Protein AF-C6LX08-F1 (afdb_monomer_lite)

Secondary structure (DSSP, 8-state):
--TT--S-S--------HHHHHHHHHHS-HHHHHHHHHHHHHHHHHHH-TT--GGG-HHHHHHHHHHHHHH-S-HHHHHHHHHHHHHHHHTT-S-HHHHTT-HHHHHHHHHHHHHH-SS---HHHHHHHTT----HHHHHHHHHHHHHHTTT--PPPHHHHHHHHHHHHHHTT--HHHH--S---S--THHHHHHHHHHHHHTT---S-S-GGGGGG-

Structure (mmCIF, N/CA/C/O backbone):
data_AF-C6LX08-F1
#
_entry.id   AF-C6LX08-F1
#
loop_
_atom_site.group_PDB
_atom_site.id
_atom_site.type_symbol
_atom_site.label_atom_id
_atom_site.label_alt_id
_atom_site.label_comp_id
_atom_site.label_asym_id
_atom_site.label_entity_id
_atom_site.label_seq_id
_atom_site.pdbx_PDB_ins_code
_atom_site.Cartn_x
_atom_site.Cartn_y
_atom_site.Cartn_z
_atom_site.occupancy
_atom_site.B_iso_or_equiv
_atom_site.auth_seq_id
_atom_site.auth_comp_id
_atom_site.auth_asym_id
_atom_site.auth_atom_id
_atom_site.pdbx_PDB_model_num
ATOM 1 N N . MET A 1 1 ? -6.430 -14.104 -8.465 1.00 47.34 1 MET A N 1
ATOM 2 C CA . MET A 1 1 ? -6.705 -13.018 -9.425 1.00 47.34 1 MET A CA 1
ATOM 3 C C . MET A 1 1 ? -6.536 -11.678 -8.722 1.00 47.34 1 MET A C 1
ATOM 5 O O . MET A 1 1 ? -6.602 -11.665 -7.492 1.00 47.34 1 MET A O 1
ATOM 9 N N . SER A 1 2 ? -6.202 -10.607 -9.446 1.00 55.03 2 SER A N 1
ATOM 10 C CA . SER A 1 2 ? -6.283 -9.237 -8.911 1.00 55.03 2 SER A CA 1
ATOM 11 C C . SER A 1 2 ? -7.716 -8.743 -9.074 1.00 55.03 2 SER A C 1
ATOM 13 O O . SER A 1 2 ? -8.340 -9.089 -10.067 1.00 55.03 2 SER A O 1
ATOM 15 N N . TYR A 1 3 ? -8.245 -7.955 -8.138 1.00 66.94 3 TYR A N 1
ATOM 16 C CA . TYR A 1 3 ? -9.578 -7.367 -8.317 1.00 66.94 3 TYR A CA 1
ATOM 17 C C . TYR A 1 3 ? -9.579 -6.210 -9.328 1.00 66.94 3 TYR A C 1
ATOM 19 O O . TYR A 1 3 ? -10.632 -5.671 -9.627 1.00 66.94 3 TYR A O 1
ATOM 27 N N . LEU A 1 4 ? -8.423 -5.830 -9.879 1.00 55.25 4 LEU A N 1
ATOM 28 C CA . LEU A 1 4 ? -8.330 -4.859 -10.970 1.00 55.25 4 LEU A CA 1
ATOM 29 C C . LEU A 1 4 ? -8.746 -5.437 -12.336 1.00 55.25 4 LEU A C 1
ATOM 31 O O . LEU A 1 4 ? -8.836 -4.692 -13.307 1.00 55.25 4 LEU A O 1
ATOM 35 N N . SER A 1 5 ? -9.004 -6.745 -12.438 1.00 57.59 5 SER A N 1
ATOM 36 C CA . SER A 1 5 ? -9.300 -7.438 -13.700 1.00 57.59 5 SER A CA 1
ATOM 37 C C . SER A 1 5 ? -10.771 -7.344 -14.138 1.00 57.59 5 SER A C 1
ATOM 39 O O . SER A 1 5 ? -11.333 -8.337 -14.589 1.00 57.59 5 SER A O 1
ATOM 41 N N . PHE A 1 6 ? -11.434 -6.195 -13.975 1.00 47.66 6 PHE A N 1
ATOM 42 C CA . PHE A 1 6 ? -12.865 -6.080 -14.301 1.00 47.66 6 PHE A CA 1
ATOM 43 C C . PHE A 1 6 ? -13.181 -5.833 -15.785 1.00 47.66 6 PHE A C 1
ATOM 45 O O . PHE A 1 6 ? -14.358 -5.782 -16.128 1.00 47.66 6 PHE A O 1
ATOM 52 N N . ILE A 1 7 ? -12.186 -5.707 -16.673 1.00 40.59 7 ILE A N 1
ATOM 53 C CA . ILE A 1 7 ? -12.422 -5.533 -18.115 1.00 40.59 7 ILE A CA 1
ATOM 54 C C . ILE A 1 7 ? -11.375 -6.316 -18.924 1.00 40.59 7 ILE A C 1
ATOM 56 O O . ILE A 1 7 ? -10.179 -6.051 -18.812 1.00 40.59 7 ILE A O 1
ATOM 60 N N . ASP A 1 8 ? -11.901 -7.235 -19.735 1.00 39.88 8 ASP A N 1
ATOM 61 C CA . ASP A 1 8 ? -11.292 -8.097 -20.755 1.00 39.88 8 ASP A CA 1
ATOM 62 C C . ASP A 1 8 ? -10.276 -9.167 -20.325 1.00 39.88 8 ASP A C 1
ATOM 64 O O . ASP A 1 8 ? -9.122 -8.899 -19.993 1.00 39.88 8 ASP A O 1
ATOM 68 N N . ASP A 1 9 ? -10.740 -10.414 -20.468 1.00 42.09 9 ASP A N 1
ATOM 69 C CA . ASP A 1 9 ? -9.961 -11.657 -20.545 1.00 42.09 9 ASP A CA 1
ATOM 70 C C . ASP A 1 9 ? -9.157 -11.775 -21.860 1.00 42.09 9 ASP A C 1
ATOM 72 O O . ASP A 1 9 ? -8.376 -12.709 -22.017 1.00 42.09 9 ASP A O 1
ATOM 76 N N . ASP A 1 10 ? -9.278 -10.816 -22.782 1.00 42.78 10 ASP A N 1
ATOM 77 C CA . ASP A 1 10 ? -8.638 -10.851 -24.096 1.00 42.78 10 ASP A CA 1
ATOM 78 C C . ASP A 1 10 ? -7.908 -9.537 -24.396 1.00 42.78 10 ASP A C 1
ATOM 80 O O . ASP A 1 10 ? -8.429 -8.634 -25.043 1.00 42.78 10 ASP A O 1
ATOM 84 N N . ALA A 1 11 ? -6.657 -9.414 -23.959 1.00 39.84 11 ALA A N 1
ATOM 85 C CA . ALA A 1 11 ? -5.715 -8.530 -24.635 1.00 39.84 11 ALA A CA 1
ATOM 86 C C . ALA A 1 11 ? -4.292 -8.987 -24.356 1.00 39.84 11 ALA A C 1
ATOM 88 O O . ALA A 1 11 ? -3.822 -9.014 -23.217 1.00 39.84 11 ALA A O 1
ATOM 89 N N . HIS A 1 12 ? -3.624 -9.361 -25.439 1.00 42.50 12 HIS A N 1
ATOM 90 C CA . HIS A 1 12 ? -2.216 -9.667 -25.497 1.00 42.50 12 HIS A CA 1
ATOM 91 C C . HIS A 1 12 ? -1.382 -8.749 -24.603 1.00 42.50 12 HIS A C 1
ATOM 93 O O . HIS A 1 12 ? -1.489 -7.527 -24.633 1.00 42.50 12 HIS A O 1
ATOM 99 N N . SER A 1 13 ? -0.545 -9.413 -23.810 1.00 39.75 13 SER A N 1
ATOM 100 C CA . SER A 1 13 ? 0.831 -9.060 -23.478 1.00 39.75 13 SER A CA 1
ATOM 101 C C . SER A 1 13 ? 1.526 -8.217 -24.568 1.00 39.75 13 SER A C 1
ATOM 103 O O . SER A 1 13 ? 2.465 -8.683 -25.212 1.00 39.75 13 SER A O 1
ATOM 105 N N . ASP A 1 14 ? 1.128 -6.961 -24.742 1.00 43.69 14 ASP A N 1
ATOM 106 C CA . ASP A 1 14 ? 2.016 -5.937 -25.272 1.00 43.69 14 ASP A CA 1
ATOM 107 C C . ASP A 1 14 ? 2.985 -5.613 -24.141 1.00 43.69 14 ASP A C 1
ATOM 109 O O . ASP A 1 14 ? 2.718 -4.876 -23.188 1.00 43.69 14 ASP A O 1
ATOM 113 N N . ALA A 1 15 ? 4.069 -6.381 -24.192 1.00 46.03 15 ALA A N 1
ATOM 114 C CA . ALA A 1 15 ? 5.052 -6.560 -23.156 1.00 46.03 15 ALA A CA 1
ATOM 115 C C . ALA A 1 15 ? 5.892 -5.294 -22.995 1.00 46.03 15 ALA A C 1
ATOM 117 O O . ALA A 1 15 ? 6.942 -5.144 -23.611 1.00 46.03 15 ALA A O 1
ATOM 118 N N . ILE A 1 16 ? 5.477 -4.428 -22.077 1.00 49.34 16 ILE A N 1
ATOM 119 C CA . ILE A 1 16 ? 6.470 -3.745 -21.251 1.00 49.34 16 ILE A CA 1
ATOM 120 C C . ILE A 1 16 ? 7.139 -4.861 -20.450 1.00 49.34 16 ILE A C 1
ATOM 122 O O . ILE A 1 16 ? 6.470 -5.590 -19.707 1.00 49.34 16 ILE A O 1
ATOM 126 N N . SER A 1 17 ? 8.430 -5.088 -20.682 1.00 54.31 17 SER A N 1
ATOM 127 C CA . SER A 1 17 ? 9.128 -6.176 -20.013 1.00 54.31 17 SER A CA 1
ATOM 128 C C . SER A 1 17 ? 9.135 -5.914 -18.504 1.00 54.31 17 SER A C 1
ATOM 130 O O . SER A 1 17 ? 9.122 -4.772 -18.047 1.00 54.31 17 SER A O 1
ATOM 132 N N . HIS A 1 18 ? 9.163 -6.976 -17.695 1.00 56.25 18 HIS A N 1
ATOM 133 C CA . HIS A 1 18 ? 9.253 -6.869 -16.232 1.00 56.25 18 HIS A CA 1
ATOM 134 C C . HIS A 1 18 ? 10.383 -5.928 -15.767 1.00 56.25 18 HIS A C 1
ATOM 136 O O . HIS A 1 18 ? 10.268 -5.278 -14.730 1.00 56.25 18 HIS A O 1
ATOM 142 N N . TYR A 1 19 ? 11.453 -5.841 -16.561 1.00 56.41 19 TYR A N 1
ATOM 143 C CA . TYR A 1 19 ? 12.610 -4.990 -16.319 1.00 56.41 19 TYR A CA 1
ATOM 144 C C . TYR A 1 19 ? 12.331 -3.507 -16.587 1.00 56.41 19 TYR A C 1
ATOM 146 O O . TYR A 1 19 ? 12.835 -2.667 -15.845 1.00 56.41 19 TYR A O 1
ATOM 154 N N . ASP A 1 20 ? 11.485 -3.178 -17.564 1.00 61.16 20 ASP A N 1
ATOM 155 C CA . ASP A 1 20 ? 11.169 -1.791 -17.926 1.00 61.16 20 ASP A CA 1
ATOM 156 C C . ASP A 1 20 ? 10.375 -1.087 -16.814 1.00 61.16 20 ASP A C 1
ATOM 158 O O . ASP A 1 20 ? 10.627 0.076 -16.505 1.00 61.16 20 ASP A O 1
ATOM 162 N N . PHE A 1 21 ? 9.469 -1.803 -16.134 1.00 66.50 21 PHE A N 1
ATOM 163 C CA . PHE A 1 21 ? 8.714 -1.245 -15.003 1.00 66.50 21 PHE A CA 1
ATOM 164 C C . PHE A 1 21 ? 9.591 -0.911 -13.802 1.00 66.50 21 PHE A C 1
ATOM 166 O O . PHE A 1 21 ? 9.370 0.092 -13.125 1.00 66.50 21 PHE A O 1
ATOM 173 N N . LEU A 1 22 ? 10.570 -1.761 -13.508 1.00 66.56 22 LEU A N 1
ATOM 174 C CA . LEU A 1 22 ? 11.440 -1.531 -12.366 1.00 66.56 22 LEU A CA 1
ATOM 175 C C . LEU A 1 22 ? 12.463 -0.435 -12.642 1.00 66.56 22 LEU A C 1
ATOM 177 O O . LEU A 1 22 ? 12.691 0.394 -11.767 1.00 66.56 22 LEU A O 1
ATOM 181 N N . GLN A 1 23 ? 13.018 -0.388 -13.857 1.00 65.38 23 GLN A N 1
ATOM 182 C CA . GLN A 1 23 ? 13.874 0.723 -14.282 1.00 65.38 23 GLN A CA 1
ATOM 183 C C . GLN A 1 23 ? 13.124 2.048 -14.211 1.00 65.38 23 GLN A C 1
ATOM 185 O O . GLN A 1 23 ? 13.671 3.044 -13.748 1.00 65.38 23 GLN A O 1
ATOM 190 N N . LEU A 1 24 ? 11.852 2.043 -14.610 1.00 68.56 24 LEU A N 1
ATOM 191 C CA . LEU A 1 24 ? 11.001 3.211 -14.504 1.00 68.56 24 LEU A CA 1
ATOM 192 C C . LEU A 1 24 ? 10.843 3.680 -13.048 1.00 68.56 24 LEU A C 1
ATOM 194 O O . LEU A 1 24 ? 11.041 4.855 -12.754 1.00 68.56 24 LEU A O 1
ATOM 198 N N . ILE A 1 25 ? 10.496 2.773 -12.133 1.00 74.62 2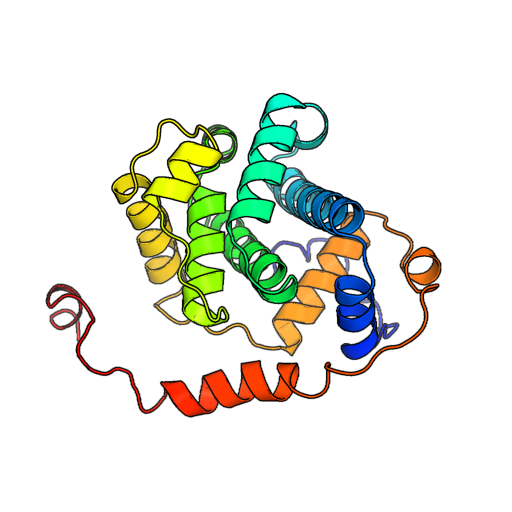5 ILE A N 1
ATOM 199 C CA . ILE A 1 25 ? 10.310 3.112 -10.715 1.00 74.62 25 ILE A CA 1
ATOM 200 C C . ILE A 1 25 ? 11.620 3.611 -10.091 1.00 74.62 25 ILE A C 1
ATOM 202 O O . ILE A 1 25 ? 11.600 4.537 -9.278 1.00 74.62 25 ILE A O 1
ATOM 206 N N . ASP A 1 26 ? 12.754 3.020 -10.461 1.00 73.06 26 ASP A N 1
ATOM 207 C CA . ASP A 1 26 ? 14.073 3.397 -9.948 1.00 73.06 26 ASP A CA 1
ATOM 208 C C . ASP A 1 26 ? 14.551 4.753 -10.506 1.00 73.06 26 ASP A C 1
ATOM 210 O O . ASP A 1 26 ? 15.109 5.575 -9.782 1.00 73.06 26 ASP A O 1
ATOM 214 N N . GLY A 1 27 ? 14.227 5.055 -11.767 1.00 70.69 27 GLY A N 1
ATOM 215 C CA . GLY A 1 27 ? 14.604 6.301 -12.441 1.00 70.69 27 GLY A CA 1
ATOM 216 C C . GLY A 1 27 ? 13.831 7.552 -12.005 1.00 70.69 27 GLY A C 1
ATOM 217 O O . GLY A 1 27 ? 14.262 8.663 -12.310 1.00 70.69 27 GLY A O 1
ATOM 218 N N . MET A 1 28 ? 12.713 7.407 -11.287 1.00 77.38 28 MET A N 1
ATOM 219 C CA . MET A 1 28 ? 11.920 8.546 -10.803 1.00 77.38 28 MET A CA 1
ATOM 220 C C . MET A 1 28 ? 12.707 9.414 -9.804 1.00 77.38 28 MET A C 1
ATOM 222 O O . MET A 1 28 ? 13.531 8.935 -9.025 1.00 77.38 28 MET A O 1
ATOM 226 N N . SER A 1 29 ? 12.427 10.709 -9.741 1.00 79.81 29 SER A N 1
ATOM 227 C CA . SER A 1 29 ? 12.733 11.512 -8.554 1.00 79.81 29 SER A CA 1
ATOM 228 C C . SER A 1 29 ? 11.833 11.100 -7.382 1.00 79.81 29 SER A C 1
ATOM 230 O O . SER A 1 29 ? 10.797 10.462 -7.561 1.00 79.81 29 SER A O 1
ATOM 232 N N . GLU A 1 30 ? 12.198 11.478 -6.156 1.00 82.50 30 GLU A N 1
ATOM 233 C CA . GLU A 1 30 ? 11.389 11.186 -4.961 1.00 82.50 30 GLU A CA 1
ATOM 234 C C . GLU A 1 30 ? 9.950 11.709 -5.097 1.00 82.50 30 GLU A C 1
ATOM 236 O O . GLU A 1 30 ? 8.990 10.973 -4.882 1.00 82.50 30 GLU A O 1
ATOM 241 N N . LYS A 1 31 ? 9.793 12.948 -5.576 1.00 75.69 31 LYS A N 1
ATOM 242 C CA . LYS A 1 31 ? 8.484 13.573 -5.800 1.00 75.69 31 LYS A CA 1
ATOM 243 C C . LYS A 1 31 ? 7.667 12.860 -6.883 1.00 75.69 31 LYS A C 1
ATOM 245 O O . LYS A 1 31 ? 6.448 12.747 -6.757 1.00 75.69 31 LYS A O 1
ATOM 250 N N . GLU A 1 32 ? 8.311 12.409 -7.958 1.00 76.38 32 GLU A N 1
ATOM 251 C CA . GLU A 1 32 ? 7.642 11.637 -9.014 1.00 76.38 32 GLU A CA 1
ATOM 252 C C . GLU A 1 32 ? 7.172 10.288 -8.484 1.00 76.38 32 GLU A C 1
ATOM 254 O O . GLU A 1 32 ? 6.022 9.916 -8.707 1.00 76.38 32 GLU A O 1
ATOM 259 N N . PHE A 1 33 ? 8.016 9.608 -7.708 1.00 83.81 33 PHE A N 1
ATOM 260 C CA . PHE A 1 33 ? 7.664 8.342 -7.085 1.00 83.81 33 PHE A CA 1
ATOM 261 C C . PHE A 1 33 ? 6.496 8.482 -6.099 1.00 83.81 33 PHE A C 1
ATOM 263 O O . PHE A 1 33 ? 5.556 7.691 -6.142 1.00 83.81 33 PHE A O 1
ATOM 270 N N . GLU A 1 34 ? 6.503 9.503 -5.240 1.00 81.56 34 GLU A N 1
ATOM 271 C CA . GLU A 1 34 ? 5.391 9.776 -4.323 1.00 81.56 34 GLU A CA 1
ATOM 272 C C . GLU A 1 34 ? 4.068 9.997 -5.069 1.00 81.56 34 GLU A C 1
ATOM 274 O O . GLU A 1 34 ? 3.032 9.449 -4.688 1.00 81.56 34 GLU A O 1
ATOM 279 N N . ASN A 1 35 ? 4.092 10.787 -6.147 1.00 75.44 35 ASN A N 1
ATOM 280 C CA . ASN A 1 35 ? 2.909 11.029 -6.971 1.00 75.44 35 ASN A CA 1
ATOM 281 C C . ASN A 1 35 ? 2.441 9.750 -7.668 1.00 75.44 35 ASN A C 1
ATOM 283 O O . ASN A 1 35 ? 1.241 9.478 -7.696 1.00 75.44 35 ASN A O 1
ATOM 287 N N . PHE A 1 36 ? 3.377 8.957 -8.190 1.00 79.75 36 PHE A N 1
ATOM 288 C CA . PHE A 1 36 ? 3.093 7.665 -8.800 1.00 79.75 36 PHE A CA 1
ATOM 289 C C . PHE A 1 36 ? 2.426 6.717 -7.799 1.00 79.75 36 PHE A C 1
ATOM 291 O O . PHE A 1 36 ? 1.347 6.195 -8.067 1.00 79.75 36 PHE A O 1
ATOM 298 N N . PHE A 1 37 ? 3.001 6.565 -6.606 1.00 87.00 37 PHE A N 1
ATOM 299 C CA . PHE A 1 37 ? 2.448 5.741 -5.534 1.00 87.00 37 PHE A CA 1
ATOM 300 C C . PHE A 1 37 ? 1.013 6.153 -5.176 1.00 87.00 37 PHE A C 1
ATOM 302 O O . PHE A 1 37 ? 0.121 5.308 -5.095 1.00 87.00 37 PHE A O 1
ATOM 309 N N . ILE A 1 38 ? 0.777 7.456 -4.980 1.00 83.38 38 ILE A N 1
ATOM 310 C CA . ILE A 1 38 ? -0.544 7.995 -4.629 1.00 83.38 38 ILE A CA 1
ATOM 311 C C . ILE A 1 38 ? -1.542 7.800 -5.775 1.00 83.38 38 ILE A C 1
ATOM 313 O O . ILE A 1 38 ? -2.700 7.481 -5.517 1.00 83.38 38 ILE A O 1
ATOM 317 N N . CYS A 1 39 ? -1.104 7.941 -7.026 1.00 79.50 39 CYS A N 1
ATOM 318 C CA . CYS A 1 39 ? -1.930 7.689 -8.202 1.00 79.50 39 CYS A CA 1
ATOM 319 C C . CYS A 1 39 ? -2.373 6.221 -8.275 1.00 79.50 39 CYS A C 1
ATOM 321 O O . CYS A 1 39 ? -3.563 5.947 -8.422 1.00 79.50 39 CYS A O 1
ATOM 323 N N . ILE A 1 40 ? -1.449 5.275 -8.082 1.00 83.06 40 ILE A N 1
ATOM 324 C CA . ILE A 1 40 ? -1.791 3.850 -8.026 1.00 83.06 40 ILE A CA 1
ATOM 325 C C . ILE A 1 40 ? -2.760 3.573 -6.872 1.00 83.06 40 ILE A C 1
ATOM 327 O O . ILE A 1 40 ? -3.770 2.905 -7.072 1.00 83.06 40 ILE A O 1
ATOM 331 N N . LEU A 1 41 ? -2.508 4.120 -5.680 1.00 88.12 41 LEU A N 1
ATOM 332 C CA . LEU A 1 41 ? -3.410 3.980 -4.535 1.00 88.12 41 LEU A CA 1
ATOM 333 C C . LEU A 1 41 ? -4.822 4.527 -4.823 1.00 88.12 41 LEU A C 1
ATOM 335 O O . LEU A 1 41 ? -5.809 3.897 -4.444 1.00 88.12 41 LEU A O 1
ATOM 339 N N . ASP A 1 42 ? -4.932 5.669 -5.503 1.00 82.12 42 ASP A N 1
ATOM 340 C CA . ASP A 1 42 ? -6.213 6.252 -5.917 1.00 82.12 42 ASP A CA 1
ATOM 341 C C . ASP A 1 42 ? -6.954 5.351 -6.908 1.00 82.12 42 ASP A C 1
ATOM 343 O O . ASP A 1 42 ? -8.151 5.133 -6.735 1.00 82.12 42 ASP A O 1
ATOM 347 N N . VAL A 1 43 ? -6.253 4.735 -7.866 1.00 79.75 43 VAL A N 1
ATOM 348 C CA . VAL A 1 43 ? -6.843 3.711 -8.744 1.00 79.75 43 VAL A CA 1
ATOM 349 C C . VAL A 1 43 ? -7.411 2.555 -7.928 1.00 79.75 43 VAL A C 1
ATOM 351 O O . VAL A 1 43 ? -8.572 2.185 -8.114 1.00 79.75 43 VAL A O 1
ATOM 354 N N . LEU A 1 44 ? -6.631 2.011 -6.986 1.00 86.25 44 LEU A N 1
ATOM 355 C CA . LEU A 1 44 ? -7.089 0.911 -6.133 1.00 86.25 44 LEU A CA 1
ATOM 356 C C . LEU A 1 44 ? -8.377 1.282 -5.392 1.00 86.25 44 LEU A C 1
ATOM 358 O O . LEU A 1 44 ? -9.320 0.485 -5.338 1.00 86.25 44 LEU A O 1
ATOM 362 N N . LEU A 1 45 ? -8.413 2.495 -4.844 1.00 84.62 45 LEU A N 1
ATOM 363 C CA . LEU A 1 45 ? -9.550 3.006 -4.099 1.00 84.62 45 LEU A CA 1
ATOM 364 C C . LEU A 1 45 ? -10.753 3.277 -4.991 1.00 84.62 45 LEU A C 1
ATOM 366 O O . LEU A 1 45 ? -11.829 2.842 -4.619 1.00 84.62 45 LEU A O 1
ATOM 370 N N . ARG A 1 46 ? -10.613 3.919 -6.154 1.00 76.81 46 ARG A N 1
ATOM 371 C CA . ARG A 1 46 ? -11.744 4.234 -7.049 1.00 76.81 46 ARG A CA 1
ATOM 372 C C . ARG A 1 46 ? -12.414 3.001 -7.628 1.00 76.81 46 ARG A C 1
ATOM 374 O O . ARG A 1 46 ? -13.634 2.991 -7.777 1.00 76.81 46 ARG A O 1
ATOM 381 N N . VAL A 1 47 ? -11.638 1.951 -7.906 1.00 78.12 47 VAL A N 1
ATOM 382 C CA . VAL A 1 47 ? -12.193 0.665 -8.354 1.00 78.12 47 VAL A CA 1
ATOM 383 C C . VAL A 1 47 ? -13.073 0.045 -7.261 1.00 78.12 47 VAL A C 1
ATOM 385 O O . VAL A 1 47 ? -14.092 -0.569 -7.570 1.00 78.12 47 VAL A O 1
ATOM 388 N N . LYS A 1 48 ? -12.719 0.213 -5.978 1.00 82.19 48 LYS A N 1
ATOM 389 C CA . LYS A 1 48 ? -13.501 -0.335 -4.856 1.00 82.19 48 LYS A CA 1
ATOM 390 C C . LYS A 1 48 ? -14.604 0.607 -4.353 1.00 82.19 48 LYS A C 1
ATOM 392 O O . LYS A 1 48 ? -15.680 0.149 -3.980 1.00 82.19 48 LYS A O 1
ATOM 397 N N . TYR A 1 49 ? -14.316 1.899 -4.327 1.00 83.00 49 TYR A N 1
ATOM 398 C CA . TYR A 1 49 ? -15.088 2.988 -3.743 1.00 83.00 49 TYR A CA 1
ATOM 399 C C . TYR A 1 49 ? -15.187 4.109 -4.778 1.00 83.00 49 TYR A C 1
ATOM 401 O O . TYR A 1 49 ? -14.310 4.967 -4.880 1.00 83.00 49 TYR A O 1
ATOM 409 N N . GLN A 1 50 ? -16.271 4.106 -5.554 1.00 70.19 50 GLN A N 1
ATOM 410 C CA . GLN A 1 50 ? -16.481 5.038 -6.671 1.00 70.19 50 GLN A CA 1
ATOM 411 C C . GLN A 1 50 ? -16.416 6.520 -6.261 1.00 70.19 50 GLN A C 1
ATOM 413 O O . GLN A 1 50 ? -16.168 7.383 -7.099 1.00 70.19 50 GLN A O 1
ATOM 418 N N . HIS A 1 51 ? -16.617 6.823 -4.977 1.00 72.12 51 HIS A N 1
ATOM 419 C CA . HIS A 1 51 ? -16.586 8.175 -4.426 1.00 72.12 51 HIS A CA 1
ATOM 420 C C . HIS A 1 51 ? -15.291 8.509 -3.681 1.00 72.12 51 HIS A C 1
ATOM 422 O O . HIS A 1 51 ? -15.254 9.512 -2.963 1.00 72.12 51 HIS A O 1
ATOM 428 N N . SER A 1 52 ? -14.224 7.722 -3.873 1.00 73.75 52 SER A N 1
ATOM 429 C CA . SER A 1 52 ? -12.924 8.021 -3.280 1.00 73.75 52 SER A CA 1
ATOM 430 C C . SER A 1 52 ? -12.482 9.444 -3.622 1.00 73.75 52 SER A C 1
ATOM 432 O O . SER A 1 52 ? -12.408 9.839 -4.785 1.00 73.75 52 SER A O 1
ATOM 434 N N . ARG A 1 53 ? -12.172 10.218 -2.579 1.00 75.94 53 ARG A N 1
ATOM 435 C CA . ARG A 1 53 ? -11.737 11.619 -2.692 1.00 75.94 53 ARG A CA 1
ATOM 436 C C . ARG A 1 53 ? -10.231 11.795 -2.542 1.00 75.94 53 ARG A C 1
ATOM 438 O O . ARG A 1 53 ? -9.794 12.910 -2.269 1.00 75.94 53 ARG A O 1
ATOM 445 N N . LEU A 1 54 ? -9.444 10.720 -2.674 1.00 77.31 54 LEU A N 1
ATOM 446 C CA . LEU A 1 54 ? -8.015 10.739 -2.346 1.00 77.31 54 LEU A CA 1
ATOM 447 C C . LEU A 1 54 ? -7.273 11.878 -3.063 1.00 77.31 54 LEU A C 1
ATOM 449 O O . LEU A 1 54 ? -6.628 12.678 -2.393 1.00 77.31 54 LEU A O 1
ATOM 453 N N . LEU A 1 55 ? -7.418 12.010 -4.387 1.00 72.00 55 LEU A N 1
ATOM 454 C CA . LEU A 1 55 ? -6.718 13.067 -5.137 1.00 72.00 55 LEU A CA 1
ATOM 455 C C . LEU A 1 55 ? -7.221 14.491 -4.868 1.00 72.00 55 LEU A C 1
ATOM 457 O O . LEU A 1 55 ? -6.549 15.448 -5.229 1.00 72.00 55 LEU A O 1
ATOM 461 N N . THR A 1 56 ? -8.393 14.643 -4.256 1.00 72.31 56 THR A N 1
ATOM 462 C CA . THR A 1 56 ? -8.974 15.957 -3.928 1.00 72.31 56 THR A CA 1
ATOM 463 C C . THR A 1 56 ? -8.761 16.356 -2.466 1.00 72.31 56 THR A C 1
ATOM 465 O O . THR A 1 56 ? -9.103 17.469 -2.077 1.00 72.31 56 THR A O 1
ATOM 468 N N . ASP A 1 57 ? -8.217 15.455 -1.642 1.00 79.06 57 ASP A N 1
ATOM 469 C CA . ASP A 1 57 ? -7.930 15.689 -0.228 1.00 79.06 57 ASP A CA 1
ATOM 470 C C . ASP A 1 57 ? -6.431 15.962 -0.031 1.00 79.06 57 ASP A C 1
ATOM 472 O O . ASP A 1 57 ? -5.625 15.066 0.234 1.00 79.06 57 ASP A O 1
ATOM 476 N N . GLU A 1 58 ? -6.056 17.238 -0.145 1.00 81.94 58 GLU A N 1
ATOM 477 C CA . GLU A 1 58 ? -4.678 17.717 0.041 1.00 81.94 58 GLU A CA 1
ATOM 478 C C . GLU A 1 58 ? -4.092 17.337 1.412 1.00 81.94 58 GLU A C 1
ATOM 480 O O . GLU A 1 58 ? -2.890 17.081 1.548 1.00 81.94 58 GLU A O 1
ATOM 485 N N . GLY A 1 59 ? -4.936 17.266 2.447 1.00 87.50 59 GLY A N 1
ATOM 486 C CA . GLY A 1 59 ? -4.522 16.863 3.788 1.00 87.50 59 GLY A CA 1
ATOM 487 C C . GLY A 1 59 ? -4.119 15.392 3.833 1.00 87.50 59 GLY A C 1
ATOM 488 O O . GLY A 1 59 ? -3.074 15.049 4.395 1.00 87.50 59 GLY A O 1
ATOM 489 N N . LEU A 1 60 ? -4.919 14.527 3.211 1.00 86.44 60 LEU A N 1
ATOM 490 C CA . LEU A 1 60 ? -4.642 13.099 3.100 1.00 86.44 60 LEU A CA 1
ATOM 491 C C . LEU A 1 60 ? 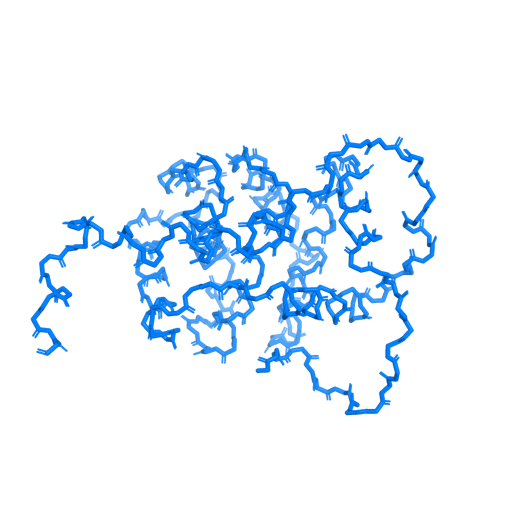-3.412 12.821 2.228 1.00 86.44 60 LEU A C 1
ATOM 493 O O . LEU A 1 60 ? -2.543 12.056 2.648 1.00 86.44 60 LEU A O 1
ATOM 497 N N . ILE A 1 61 ? -3.283 13.496 1.081 1.00 85.50 61 ILE A N 1
ATOM 498 C CA . ILE A 1 61 ? -2.101 13.419 0.205 1.00 85.50 61 ILE A CA 1
ATOM 499 C C . ILE A 1 61 ? -0.834 13.790 0.976 1.00 85.50 61 ILE A C 1
ATOM 501 O O . ILE A 1 61 ? 0.153 13.054 0.952 1.00 85.50 61 ILE A O 1
ATOM 505 N N . LYS A 1 62 ? -0.852 14.910 1.708 1.00 89.31 62 LYS A N 1
ATOM 506 C CA . LYS A 1 62 ? 0.300 15.349 2.504 1.00 89.31 62 LYS A CA 1
ATOM 507 C C . LYS A 1 62 ? 0.700 14.304 3.546 1.00 89.31 62 LYS A C 1
ATOM 509 O O . LYS A 1 62 ? 1.886 14.035 3.717 1.00 89.31 62 LYS A O 1
ATOM 514 N N . ARG A 1 63 ? -0.274 13.708 4.240 1.00 93.44 63 ARG A N 1
ATOM 515 C CA . ARG A 1 63 ? -0.030 12.651 5.237 1.00 93.44 63 ARG A CA 1
ATOM 516 C C . ARG A 1 63 ? 0.528 11.377 4.596 1.00 93.44 63 ARG A C 1
ATOM 518 O O . ARG A 1 63 ? 1.397 10.749 5.192 1.00 93.44 63 ARG A O 1
ATOM 525 N N . LEU A 1 64 ? 0.080 11.026 3.389 1.00 92.00 64 LEU A N 1
ATOM 526 C CA . LEU A 1 64 ? 0.614 9.900 2.617 1.00 92.00 64 LEU A CA 1
ATOM 527 C C . LEU A 1 64 ? 2.059 10.126 2.181 1.00 92.00 64 LEU A C 1
ATOM 529 O O . LEU A 1 64 ? 2.875 9.241 2.397 1.00 92.00 64 LEU A O 1
ATOM 533 N N . ARG A 1 65 ? 2.404 11.302 1.644 1.00 89.75 65 ARG A N 1
ATOM 534 C CA . ARG A 1 65 ? 3.797 11.630 1.284 1.00 89.75 65 ARG A CA 1
ATOM 535 C C . ARG A 1 65 ? 4.734 11.507 2.485 1.00 89.75 65 ARG A C 1
ATOM 537 O O . ARG A 1 65 ? 5.749 10.828 2.417 1.00 89.75 65 ARG A O 1
ATOM 544 N N . LEU A 1 66 ? 4.327 12.059 3.632 1.00 91.69 66 LEU A N 1
ATOM 545 C CA . LEU A 1 66 ? 5.079 11.924 4.885 1.00 91.69 66 LEU A CA 1
ATOM 546 C C . LEU A 1 66 ? 5.268 10.460 5.313 1.00 91.69 66 LEU A C 1
ATOM 548 O O . LEU A 1 66 ? 6.329 10.102 5.818 1.00 91.69 66 LEU A O 1
ATOM 552 N N . LEU A 1 67 ? 4.247 9.622 5.124 1.00 93.50 67 LEU A N 1
ATOM 553 C CA . LEU A 1 67 ? 4.320 8.193 5.423 1.00 93.50 67 LEU A CA 1
ATOM 554 C C . LEU A 1 67 ? 5.247 7.444 4.454 1.00 93.50 67 LEU A C 1
ATOM 556 O O . LEU A 1 67 ? 6.019 6.597 4.888 1.00 93.50 67 LEU A O 1
ATOM 560 N N . ILE A 1 68 ? 5.191 7.758 3.160 1.00 91.25 68 ILE A N 1
ATOM 561 C CA . ILE A 1 68 ? 6.062 7.169 2.133 1.00 91.25 68 ILE A CA 1
ATOM 562 C C . ILE A 1 68 ? 7.526 7.493 2.454 1.00 91.25 68 ILE A C 1
ATOM 564 O O . ILE A 1 68 ? 8.345 6.582 2.572 1.00 91.25 68 ILE A O 1
ATOM 568 N N . ALA A 1 69 ? 7.833 8.770 2.693 1.00 88.94 69 ALA A N 1
ATOM 569 C CA . ALA A 1 69 ? 9.180 9.230 3.019 1.00 88.94 69 ALA A CA 1
ATOM 570 C C . ALA A 1 69 ? 9.726 8.623 4.328 1.00 88.94 69 ALA A C 1
ATOM 572 O O . ALA A 1 69 ? 10.929 8.391 4.460 1.00 88.94 69 ALA A O 1
ATOM 573 N N . SER A 1 70 ? 8.863 8.331 5.309 1.00 89.12 70 SER A N 1
ATOM 574 C CA . SER A 1 70 ? 9.298 7.762 6.591 1.00 89.12 70 SER A CA 1
ATOM 575 C C . SER A 1 70 ? 9.633 6.273 6.536 1.00 89.12 70 SER A C 1
ATOM 577 O O . SER A 1 70 ? 10.338 5.795 7.426 1.00 89.12 70 SER A O 1
ATOM 579 N N . CYS A 1 71 ? 9.183 5.548 5.505 1.00 89.19 71 CYS A N 1
ATOM 580 C CA . CYS A 1 71 ? 9.437 4.114 5.386 1.00 89.19 71 CYS A CA 1
ATOM 581 C C . CYS A 1 71 ? 10.919 3.796 5.156 1.00 89.19 71 CYS A C 1
ATOM 583 O O . CYS A 1 71 ? 11.379 2.768 5.637 1.00 89.19 71 CYS A O 1
ATOM 585 N N . LYS A 1 72 ? 11.665 4.679 4.470 1.00 86.62 72 LYS A N 1
ATOM 586 C CA . LYS A 1 72 ? 13.101 4.506 4.160 1.00 86.62 72 LYS A CA 1
ATOM 587 C C . LYS A 1 72 ? 13.449 3.143 3.536 1.00 86.62 72 LYS A C 1
ATOM 589 O O . LYS A 1 72 ? 14.548 2.639 3.735 1.00 86.62 72 LYS A O 1
ATOM 594 N N . GLU A 1 73 ? 12.515 2.569 2.785 1.00 87.62 73 GLU A N 1
ATOM 595 C CA . GLU A 1 73 ? 12.709 1.329 2.033 1.00 87.62 73 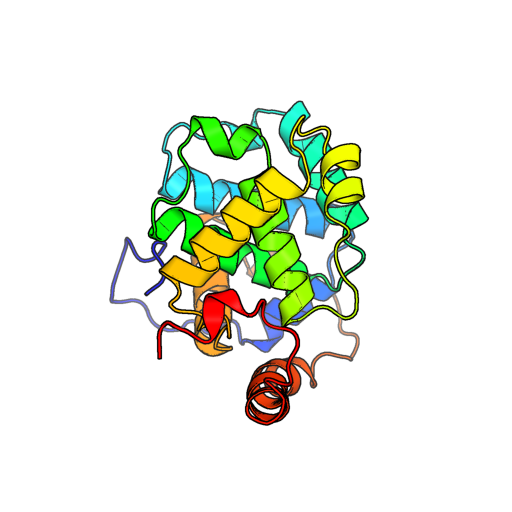GLU A CA 1
ATOM 596 C C . GLU A 1 73 ? 12.920 1.614 0.550 1.00 87.62 73 GLU A C 1
ATOM 598 O O . GLU A 1 73 ? 12.597 2.696 0.048 1.00 87.62 73 GLU A O 1
ATOM 603 N N . GLU A 1 74 ? 13.376 0.596 -0.176 1.00 86.75 74 GLU A N 1
ATOM 604 C CA . GLU A 1 74 ? 13.373 0.626 -1.630 1.00 86.75 74 GLU A CA 1
ATOM 605 C C . GLU A 1 74 ? 11.959 0.846 -2.180 1.00 86.75 74 GLU A C 1
ATOM 607 O O . GLU A 1 74 ? 10.962 0.289 -1.706 1.00 86.75 74 GLU A O 1
ATOM 612 N N . ARG A 1 75 ? 11.868 1.628 -3.256 1.00 87.38 75 ARG A N 1
ATOM 613 C CA . ARG A 1 75 ? 10.600 1.975 -3.913 1.00 87.38 75 ARG A CA 1
ATOM 614 C C . ARG A 1 75 ? 9.773 0.755 -4.283 1.00 87.38 75 ARG A C 1
ATOM 616 O O . ARG A 1 75 ? 8.548 0.784 -4.193 1.00 87.38 75 ARG A O 1
ATOM 623 N N . VAL A 1 76 ? 10.430 -0.338 -4.656 1.00 84.00 76 VAL A N 1
ATOM 624 C CA . VAL A 1 76 ? 9.736 -1.570 -5.008 1.00 84.00 76 VAL A CA 1
ATOM 625 C C . VAL A 1 76 ? 9.049 -2.240 -3.820 1.00 84.00 76 VAL A C 1
ATOM 627 O O . VAL A 1 76 ? 7.956 -2.777 -3.984 1.00 84.00 76 VAL A O 1
ATOM 630 N N . VAL A 1 77 ? 9.610 -2.139 -2.613 1.00 87.25 77 VAL A N 1
ATOM 631 C CA . VAL A 1 77 ? 8.980 -2.623 -1.373 1.00 87.25 77 VAL A CA 1
ATOM 632 C C . VAL A 1 77 ? 7.703 -1.833 -1.098 1.00 87.25 77 VAL A C 1
ATOM 634 O O . VAL A 1 77 ? 6.666 -2.394 -0.729 1.00 87.25 77 VAL A O 1
ATOM 637 N N . LEU A 1 78 ? 7.736 -0.527 -1.357 1.00 92.44 78 LEU A N 1
ATOM 638 C CA . LEU A 1 78 ? 6.569 0.341 -1.236 1.00 92.44 78 LEU A CA 1
ATOM 639 C C . LEU A 1 78 ? 5.497 -0.035 -2.278 1.00 92.44 78 LEU A C 1
ATOM 641 O O . LEU A 1 78 ? 4.330 -0.193 -1.924 1.00 92.44 78 LEU A O 1
ATOM 645 N N . ILE A 1 79 ? 5.866 -0.306 -3.533 1.00 90.25 79 ILE A N 1
ATOM 646 C CA . ILE A 1 79 ? 4.907 -0.798 -4.540 1.00 90.25 79 ILE A CA 1
ATOM 647 C C . ILE A 1 79 ? 4.370 -2.198 -4.189 1.00 90.25 79 ILE A C 1
ATOM 649 O O . ILE A 1 79 ? 3.174 -2.452 -4.334 1.00 90.25 79 ILE A O 1
ATOM 653 N N . ALA A 1 80 ? 5.196 -3.101 -3.655 1.00 88.69 80 ALA A N 1
ATOM 654 C CA . ALA A 1 80 ? 4.747 -4.403 -3.155 1.00 88.69 80 ALA A CA 1
ATOM 655 C C . ALA A 1 80 ? 3.726 -4.251 -2.015 1.00 88.69 80 ALA A C 1
ATOM 657 O O . ALA A 1 80 ? 2.761 -5.012 -1.925 1.00 88.69 80 ALA A O 1
ATOM 658 N N . SER A 1 81 ? 3.875 -3.211 -1.195 1.00 95.06 81 SER A N 1
ATOM 659 C CA . SER A 1 81 ? 2.908 -2.856 -0.155 1.00 95.06 81 SER A CA 1
ATOM 660 C C . SER A 1 81 ? 1.542 -2.473 -0.728 1.00 95.06 81 SER A C 1
ATOM 662 O O . SER A 1 81 ? 0.516 -2.840 -0.158 1.00 95.06 81 SER A O 1
ATOM 664 N N . LEU A 1 82 ? 1.489 -1.815 -1.891 1.00 94.81 82 LEU A N 1
ATOM 665 C CA . LEU A 1 82 ? 0.221 -1.542 -2.581 1.00 94.81 82 LEU A CA 1
ATOM 666 C C . LEU A 1 82 ? -0.477 -2.830 -3.033 1.00 94.81 82 LEU A C 1
ATOM 668 O O . LEU A 1 82 ? -1.704 -2.880 -3.044 1.00 94.81 82 LEU A O 1
ATOM 672 N N . MET A 1 83 ? 0.268 -3.899 -3.321 1.00 91.94 83 MET A N 1
ATOM 673 C CA . MET A 1 83 ? -0.329 -5.206 -3.602 1.00 91.94 83 MET A CA 1
ATOM 674 C C . MET A 1 83 ? -0.925 -5.850 -2.338 1.00 91.94 83 MET A C 1
ATOM 676 O O . MET A 1 83 ? -1.956 -6.510 -2.421 1.00 91.94 83 MET A O 1
ATOM 680 N N . TYR A 1 84 ? -0.351 -5.643 -1.149 1.00 94.50 84 TYR A N 1
ATOM 681 C CA . TYR A 1 84 ? -1.019 -6.046 0.098 1.00 94.50 84 TYR A CA 1
ATOM 682 C C . TYR A 1 84 ? -2.271 -5.209 0.366 1.00 94.50 84 TYR A C 1
ATOM 684 O O . TYR A 1 84 ? -3.302 -5.754 0.760 1.00 94.50 84 TYR A O 1
ATOM 692 N N . TYR A 1 85 ? -2.221 -3.908 0.084 1.00 96.12 85 TYR A N 1
ATOM 693 C CA . TYR A 1 85 ? -3.388 -3.033 0.172 1.00 96.12 85 TYR A CA 1
ATOM 694 C C . TYR A 1 85 ? -4.511 -3.475 -0.784 1.00 96.12 85 TYR A C 1
ATOM 696 O O . TYR A 1 85 ? -5.675 -3.555 -0.390 1.00 96.12 85 TYR A O 1
ATOM 704 N N . GLU A 1 86 ? -4.151 -3.866 -2.011 1.00 93.44 86 GLU A N 1
ATOM 705 C CA . GLU A 1 86 ? -5.050 -4.466 -3.004 1.00 93.44 86 GLU A CA 1
ATOM 706 C C . GLU A 1 86 ? -5.756 -5.704 -2.434 1.00 93.44 86 GLU A C 1
ATOM 708 O O . GLU A 1 86 ? -6.978 -5.832 -2.526 1.00 93.44 86 GLU A O 1
ATOM 713 N N . ARG A 1 87 ? -5.016 -6.580 -1.743 1.00 92.31 87 ARG A N 1
ATOM 714 C CA . ARG A 1 87 ? -5.594 -7.759 -1.082 1.00 92.31 87 ARG A CA 1
ATOM 715 C C . ARG A 1 87 ? -6.556 -7.384 0.034 1.00 92.31 87 ARG A C 1
ATOM 717 O O . ARG A 1 87 ? -7.617 -7.994 0.136 1.00 92.31 87 ARG A O 1
ATOM 724 N N . MET A 1 88 ? -6.230 -6.379 0.843 1.00 94.38 88 MET A N 1
ATOM 725 C CA . MET A 1 88 ? -7.135 -5.908 1.894 1.00 94.38 88 MET A CA 1
ATOM 726 C C . MET A 1 88 ? -8.464 -5.395 1.319 1.00 94.38 88 MET A C 1
ATOM 728 O O . MET A 1 88 ? -9.521 -5.691 1.878 1.00 94.38 88 MET A O 1
ATOM 732 N N . LEU A 1 89 ? -8.429 -4.689 0.183 1.00 91.06 89 LEU A N 1
ATOM 733 C CA . LEU A 1 89 ? -9.626 -4.243 -0.542 1.00 91.06 89 LEU A CA 1
ATOM 734 C C . LEU A 1 89 ? -10.410 -5.416 -1.153 1.00 91.06 89 LEU A C 1
ATOM 736 O O . LEU A 1 89 ? -11.646 -5.446 -1.083 1.00 91.06 89 LEU A O 1
ATOM 740 N N . ALA A 1 90 ? -9.713 -6.402 -1.726 1.00 89.94 90 ALA A N 1
ATOM 741 C CA . ALA A 1 90 ? -10.326 -7.603 -2.293 1.00 89.94 90 ALA A CA 1
ATOM 742 C C . ALA A 1 90 ? -11.089 -8.407 -1.228 1.00 89.94 90 ALA A C 1
ATOM 744 O O . ALA A 1 90 ? -12.241 -8.782 -1.445 1.00 89.94 90 ALA A O 1
ATOM 745 N N . TYR A 1 91 ? -10.478 -8.598 -0.057 1.00 91.62 91 TYR A N 1
ATOM 746 C CA . TYR A 1 91 ? -11.068 -9.308 1.080 1.00 91.62 91 TYR A CA 1
ATOM 747 C C . TYR A 1 91 ? -12.018 -8.455 1.932 1.00 91.62 91 TYR A C 1
ATOM 749 O O . TYR A 1 91 ? -12.546 -8.956 2.918 1.00 91.62 91 TYR A O 1
ATOM 757 N N . GLN A 1 92 ? -12.255 -7.191 1.562 1.00 92.00 92 GLN A N 1
ATOM 758 C CA . GLN A 1 92 ? -13.165 -6.281 2.274 1.00 92.00 92 GLN A CA 1
ATOM 759 C C . GLN A 1 92 ? -12.794 -6.085 3.756 1.00 92.00 92 GLN A C 1
ATOM 761 O O . GLN A 1 92 ? -13.661 -5.996 4.621 1.00 92.00 92 GLN A O 1
ATOM 766 N N . LEU A 1 93 ? -11.494 -6.009 4.065 1.00 92.25 93 LEU A N 1
ATOM 767 C CA . LEU A 1 93 ? -11.003 -5.928 5.451 1.00 92.25 93 LEU A CA 1
ATOM 768 C C . LEU A 1 93 ? -11.177 -4.548 6.095 1.00 92.25 93 LEU A C 1
ATOM 770 O O . LEU A 1 93 ? -10.907 -4.375 7.282 1.00 92.25 93 LEU A O 1
ATOM 774 N N . PHE A 1 94 ? -11.590 -3.553 5.317 1.00 91.75 94 PHE A N 1
ATOM 775 C CA . PHE A 1 94 ? -11.900 -2.213 5.791 1.00 91.75 94 PHE A CA 1
ATOM 776 C C . PHE A 1 94 ? -12.942 -1.560 4.877 1.00 91.75 94 PHE A C 1
ATOM 778 O O . PHE A 1 94 ? -13.121 -2.000 3.744 1.00 91.75 94 PHE A O 1
ATOM 785 N N . SER A 1 95 ? -13.617 -0.519 5.370 1.00 88.38 95 SER A N 1
ATOM 786 C CA . SER A 1 95 ? -14.638 0.252 4.644 1.00 88.38 95 SER A CA 1
ATOM 787 C C . SER A 1 95 ? -14.081 1.531 4.008 1.00 88.38 95 SER A C 1
ATOM 789 O O . SER A 1 95 ? -12.976 1.974 4.330 1.00 88.38 95 SER A O 1
ATOM 791 N N . GLU A 1 96 ? -14.893 2.204 3.191 1.00 83.69 96 GLU A N 1
ATOM 792 C CA . GLU A 1 96 ? -14.574 3.523 2.634 1.00 83.69 96 GLU A CA 1
ATOM 793 C C . GLU A 1 96 ? -14.233 4.558 3.725 1.00 83.69 96 GLU A C 1
ATOM 795 O O . GLU A 1 96 ? -13.253 5.285 3.626 1.00 83.69 96 GLU A O 1
ATOM 800 N N . THR A 1 97 ? -14.956 4.576 4.847 1.00 83.81 97 THR A N 1
ATOM 801 C CA . THR A 1 97 ? -14.644 5.498 5.956 1.00 83.81 97 THR A CA 1
ATOM 802 C C . THR A 1 97 ? -13.292 5.214 6.615 1.00 83.81 97 THR A C 1
ATOM 804 O O . THR A 1 97 ? -12.656 6.111 7.168 1.00 83.81 97 THR A O 1
ATOM 807 N N . THR A 1 98 ? -12.826 3.968 6.543 1.00 84.00 98 THR A N 1
ATOM 808 C CA . THR A 1 98 ? -11.630 3.516 7.253 1.00 84.00 98 THR A CA 1
ATOM 809 C C . THR A 1 98 ? -10.342 3.881 6.516 1.00 84.00 98 THR A C 1
ATOM 811 O O . THR A 1 98 ? -9.317 4.094 7.167 1.00 84.00 98 THR A O 1
ATOM 814 N N . TYR A 1 99 ? -10.351 4.012 5.183 1.00 82.50 99 TYR A N 1
ATOM 815 C CA . TYR A 1 99 ? -9.109 4.292 4.447 1.00 82.50 99 TYR A CA 1
ATOM 816 C C . TYR A 1 99 ? -8.528 5.681 4.763 1.00 82.50 99 TYR A C 1
ATOM 818 O O . TYR A 1 99 ? -7.308 5.831 4.818 1.00 82.50 99 TYR A O 1
ATOM 826 N N . TYR A 1 100 ? -9.380 6.665 5.074 1.00 83.00 100 TYR A N 1
ATOM 827 C CA . TYR A 1 100 ? -8.983 8.022 5.482 1.00 83.00 100 TYR A CA 1
ATOM 828 C C . TYR A 1 100 ? -8.120 8.060 6.753 1.00 83.00 100 TYR A C 1
ATOM 830 O O . TYR A 1 100 ? -7.357 9.006 6.987 1.00 83.00 100 TYR A O 1
ATOM 838 N N . THR A 1 101 ? -8.207 7.017 7.583 1.00 87.00 101 THR A N 1
ATOM 839 C CA . THR A 1 101 ? -7.379 6.889 8.789 1.00 87.00 101 THR A CA 1
ATOM 840 C C . THR A 1 101 ? -5.917 6.581 8.467 1.00 87.00 101 THR A C 1
ATOM 842 O O . THR A 1 101 ? -5.064 6.755 9.332 1.00 87.00 101 THR A O 1
ATOM 845 N N . LEU A 1 102 ? -5.618 6.132 7.240 1.00 92.56 102 LEU A N 1
ATOM 846 C CA . LEU A 1 102 ? -4.342 5.550 6.805 1.00 92.56 102 LEU A CA 1
ATOM 847 C C . LEU A 1 102 ? -3.936 4.265 7.541 1.00 92.56 102 LEU A C 1
ATOM 849 O O . LEU A 1 102 ? -2.909 3.683 7.208 1.00 92.56 102 LEU A O 1
ATOM 853 N N . GLY A 1 103 ? -4.751 3.759 8.473 1.00 93.38 103 GLY A N 1
ATOM 854 C CA . GLY A 1 103 ? -4.462 2.531 9.213 1.00 93.38 103 GLY A CA 1
ATOM 855 C C . GLY A 1 103 ? -4.214 1.315 8.312 1.00 93.38 103 GLY A C 1
ATOM 856 O O . GLY A 1 103 ? -3.162 0.686 8.437 1.00 93.38 103 GLY A O 1
ATOM 857 N N . PRO A 1 104 ? -5.110 1.018 7.351 1.00 95.44 104 PRO A N 1
ATOM 858 C CA . PRO A 1 104 ? -4.889 -0.062 6.392 1.00 95.44 104 PRO A CA 1
ATOM 859 C C . PRO A 1 104 ? -3.640 0.136 5.518 1.00 95.44 104 PRO A C 1
ATOM 861 O O . PRO A 1 104 ? -2.963 -0.832 5.192 1.00 95.44 104 PRO A O 1
ATOM 864 N N . MET A 1 105 ? -3.290 1.383 5.178 1.00 96.56 105 MET A N 1
ATOM 865 C CA . MET A 1 105 ? -2.093 1.680 4.382 1.00 96.56 105 MET A CA 1
ATOM 866 C C . MET A 1 105 ? -0.812 1.423 5.182 1.00 96.56 105 MET A C 1
ATOM 868 O O . MET A 1 105 ? 0.102 0.777 4.680 1.00 96.56 105 MET A O 1
ATOM 872 N N . ILE A 1 106 ? -0.760 1.855 6.447 1.00 96.38 106 ILE A N 1
ATOM 873 C CA . ILE A 1 106 ? 0.378 1.571 7.334 1.00 96.38 106 ILE A CA 1
ATOM 874 C C . ILE A 1 106 ? 0.530 0.061 7.539 1.00 96.38 106 ILE A C 1
ATOM 876 O O . ILE A 1 106 ? 1.648 -0.440 7.509 1.00 96.38 106 ILE A O 1
ATOM 880 N N . ALA A 1 107 ? -0.571 -0.679 7.704 1.00 96.00 107 ALA A N 1
ATOM 881 C CA . ALA A 1 107 ? -0.524 -2.135 7.836 1.00 96.00 107 ALA A CA 1
ATOM 882 C C . ALA A 1 107 ? 0.035 -2.813 6.574 1.00 96.00 107 ALA A C 1
ATOM 884 O O . ALA A 1 107 ? 0.882 -3.699 6.665 1.00 96.00 107 ALA A O 1
ATOM 885 N N . ALA A 1 108 ? -0.397 -2.365 5.394 1.00 96.62 108 ALA A N 1
ATOM 886 C CA . ALA A 1 108 ? 0.107 -2.875 4.127 1.00 96.62 108 ALA A CA 1
ATOM 887 C C . ALA A 1 108 ? 1.601 -2.552 3.916 1.00 96.62 108 ALA A C 1
ATOM 889 O O . ALA A 1 108 ? 2.349 -3.430 3.489 1.00 96.62 108 ALA A O 1
ATOM 890 N N . LEU A 1 109 ? 2.047 -1.340 4.277 1.00 95.81 109 LEU A N 1
ATOM 891 C CA . LEU A 1 109 ? 3.467 -0.950 4.272 1.00 95.81 109 LEU A CA 1
ATOM 892 C C . LEU A 1 109 ? 4.288 -1.792 5.241 1.00 95.81 109 LEU A C 1
ATOM 894 O O . LEU A 1 109 ? 5.327 -2.323 4.869 1.00 95.81 109 LEU A O 1
ATOM 898 N N . ALA A 1 110 ? 3.798 -1.977 6.465 1.00 93.88 110 ALA A N 1
ATOM 899 C CA . ALA A 1 110 ? 4.477 -2.778 7.471 1.00 93.88 110 ALA A CA 1
ATOM 900 C C . ALA A 1 110 ? 4.666 -4.232 7.017 1.00 93.88 110 ALA A C 1
ATOM 902 O O . ALA A 1 110 ? 5.748 -4.791 7.203 1.00 93.88 110 ALA A O 1
ATOM 903 N N . LEU A 1 111 ? 3.658 -4.828 6.371 1.00 92.00 111 LEU A N 1
ATOM 904 C CA . LEU A 1 111 ? 3.778 -6.159 5.774 1.00 92.00 111 LEU A CA 1
ATOM 905 C C . LEU A 1 111 ? 4.746 -6.178 4.585 1.00 92.00 111 LEU A C 1
ATOM 907 O O . LEU A 1 111 ? 5.549 -7.105 4.489 1.00 92.00 111 LEU A O 1
ATOM 911 N N . GLY A 1 112 ? 4.730 -5.155 3.727 1.00 89.94 112 GLY A N 1
ATOM 912 C CA . GLY A 1 112 ? 5.727 -4.962 2.671 1.00 89.94 112 GLY A CA 1
ATOM 913 C C . GLY A 1 112 ? 7.154 -4.963 3.206 1.00 89.94 112 GLY A C 1
ATOM 914 O O . GLY A 1 112 ? 7.948 -5.815 2.807 1.00 89.94 112 GLY A O 1
ATOM 915 N N . CYS A 1 113 ? 7.448 -4.092 4.172 1.00 89.69 113 CYS A N 1
ATOM 916 C CA . CYS A 1 113 ? 8.751 -4.002 4.832 1.00 89.69 113 CYS A CA 1
ATOM 917 C C . CYS A 1 113 ? 9.156 -5.332 5.488 1.00 89.69 113 CYS A C 1
ATOM 919 O O . CYS A 1 113 ? 10.262 -5.812 5.289 1.00 89.69 113 CYS A O 1
ATOM 921 N N . LYS A 1 114 ? 8.256 -5.998 6.228 1.00 87.50 114 LYS A N 1
ATOM 922 C CA . LYS A 1 114 ? 8.565 -7.283 6.896 1.00 87.50 114 LYS A CA 1
ATOM 923 C C . LYS A 1 114 ? 8.903 -8.414 5.917 1.00 87.50 114 LYS A C 1
ATOM 925 O O . LYS A 1 114 ? 9.635 -9.351 6.271 1.00 87.50 114 LYS A O 1
ATOM 930 N N . MET A 1 115 ? 8.305 -8.379 4.729 1.00 85.19 115 MET A N 1
ATOM 931 C CA . MET A 1 115 ? 8.440 -9.440 3.735 1.00 85.19 115 MET A CA 1
ATOM 932 C C . MET A 1 115 ? 9.596 -9.193 2.769 1.00 85.19 115 MET A C 1
ATOM 934 O O . MET A 1 115 ? 10.291 -10.151 2.444 1.00 85.19 115 MET A O 1
ATOM 938 N N . TYR A 1 116 ? 9.812 -7.942 2.353 1.00 83.75 116 TYR A N 1
ATOM 939 C CA . TYR A 1 116 ? 10.745 -7.589 1.275 1.00 83.75 116 TYR A CA 1
ATOM 940 C C . TYR A 1 116 ? 11.717 -6.458 1.618 1.00 83.75 116 TYR A C 1
ATOM 942 O O . TYR A 1 116 ? 12.633 -6.223 0.842 1.00 83.75 116 TYR A O 1
ATOM 950 N N . GLY A 1 117 ? 11.510 -5.740 2.721 1.00 81.00 117 GLY A N 1
ATOM 951 C CA . GLY A 1 117 ? 12.380 -4.642 3.135 1.00 81.00 117 GLY A CA 1
ATOM 952 C C . GLY A 1 117 ? 13.616 -5.111 3.894 1.00 81.00 117 GLY A C 1
ATOM 953 O O . GLY A 1 117 ? 13.645 -6.205 4.469 1.00 81.00 117 GLY A O 1
ATOM 954 N N . GLU A 1 118 ? 14.627 -4.248 3.919 1.00 75.75 118 GLU A N 1
ATOM 955 C CA . GLU A 1 118 ? 15.788 -4.402 4.802 1.00 75.75 118 GLU A CA 1
ATOM 956 C C . GLU A 1 118 ? 15.507 -3.790 6.180 1.00 75.75 118 GLU A C 1
ATOM 958 O O . GLU A 1 118 ? 15.999 -4.272 7.207 1.00 75.75 118 GLU A O 1
ATOM 963 N N . GLY A 1 119 ? 14.677 -2.745 6.216 1.00 69.75 119 GLY A N 1
ATOM 964 C CA . GLY A 1 119 ? 14.208 -2.109 7.433 1.00 69.75 119 GLY A CA 1
ATOM 965 C C . GLY A 1 119 ? 12.902 -2.709 7.959 1.00 69.75 119 GLY A C 1
ATOM 966 O O . GLY A 1 119 ? 12.156 -3.443 7.305 1.00 69.75 119 GLY A O 1
ATOM 967 N N . ARG A 1 120 ? 12.609 -2.399 9.225 1.00 76.69 120 ARG A N 1
ATOM 968 C CA . ARG A 1 120 ? 11.291 -2.639 9.820 1.00 76.69 120 ARG A CA 1
ATOM 969 C C . ARG A 1 120 ? 10.611 -1.295 10.009 1.00 76.69 120 ARG A C 1
ATOM 971 O O . ARG A 1 120 ? 11.102 -0.467 10.774 1.00 76.69 120 ARG A O 1
ATOM 978 N N . LEU A 1 121 ? 9.455 -1.108 9.376 1.00 86.94 121 LEU A N 1
ATOM 979 C CA . LEU A 1 121 ? 8.625 0.066 9.625 1.00 86.94 121 LEU A CA 1
ATOM 980 C C . LEU A 1 121 ? 8.180 0.082 11.094 1.00 86.94 121 LEU A C 1
ATOM 982 O O . LEU A 1 121 ? 7.418 -0.785 11.535 1.00 86.94 121 LEU A O 1
ATOM 986 N N . HIS A 1 122 ? 8.641 1.072 11.858 1.00 89.50 122 HIS A N 1
ATOM 987 C CA . HIS A 1 122 ? 8.197 1.255 13.234 1.00 89.50 122 HIS A CA 1
ATOM 988 C C . HIS A 1 122 ? 6.768 1.815 13.245 1.00 89.50 122 HIS A C 1
ATOM 990 O O . HIS A 1 122 ? 6.525 2.962 12.870 1.00 89.50 122 HIS A O 1
ATOM 996 N N . LEU A 1 123 ? 5.803 0.996 13.674 1.00 90.00 123 LEU A N 1
ATOM 997 C CA . LEU A 1 123 ? 4.376 1.334 13.592 1.00 90.00 123 LEU A CA 1
ATOM 998 C C . LEU A 1 123 ? 4.006 2.585 14.398 1.00 90.00 123 LEU A C 1
ATOM 1000 O O . LEU A 1 123 ? 3.148 3.354 13.972 1.00 90.00 123 LEU A O 1
ATOM 1004 N N . GLY A 1 124 ? 4.649 2.793 15.553 1.00 88.19 124 GLY A N 1
ATOM 1005 C CA . GLY A 1 124 ? 4.424 3.981 16.380 1.00 88.19 124 GLY A CA 1
ATOM 1006 C C . GLY A 1 124 ? 4.802 5.266 15.646 1.00 88.19 124 GLY A C 1
ATOM 1007 O O . GLY A 1 124 ? 4.015 6.213 15.612 1.00 88.19 124 GLY A O 1
ATOM 1008 N N . ASP A 1 125 ? 5.956 5.256 14.981 1.00 90.25 125 ASP A N 1
ATOM 1009 C CA . ASP A 1 125 ? 6.469 6.417 14.251 1.00 90.25 125 ASP A CA 1
ATOM 1010 C C . ASP A 1 125 ? 5.641 6.659 12.993 1.00 90.25 125 ASP A C 1
ATOM 1012 O O . ASP A 1 125 ? 5.257 7.792 12.716 1.00 90.25 125 ASP A O 1
ATOM 1016 N N . ALA A 1 126 ? 5.281 5.591 12.275 1.00 91.69 126 ALA A N 1
ATOM 1017 C CA . ALA A 1 126 ? 4.411 5.671 11.108 1.00 91.69 126 ALA A CA 1
ATOM 1018 C C . ALA A 1 126 ? 3.050 6.299 11.457 1.00 91.69 126 ALA A C 1
ATOM 1020 O O . ALA A 1 126 ? 2.594 7.213 10.767 1.00 91.69 126 ALA A O 1
ATOM 1021 N N . CYS A 1 127 ? 2.424 5.876 12.562 1.00 91.88 127 CYS A N 1
ATOM 1022 C CA . CYS A 1 127 ? 1.176 6.469 13.047 1.00 91.88 127 CYS A CA 1
ATOM 1023 C C . CYS A 1 127 ? 1.332 7.944 13.440 1.00 91.88 127 CYS A C 1
ATOM 1025 O O . CYS A 1 127 ? 0.454 8.757 13.130 1.00 91.88 127 CYS A O 1
ATOM 1027 N N . ALA A 1 128 ? 2.435 8.295 14.109 1.00 91.12 128 ALA A N 1
ATOM 1028 C CA . ALA A 1 128 ? 2.712 9.659 14.547 1.00 91.12 128 ALA A CA 1
ATOM 1029 C C . ALA A 1 128 ? 2.963 10.601 13.358 1.00 91.12 128 ALA A C 1
ATOM 1031 O O . ALA A 1 128 ? 2.333 11.656 13.258 1.00 91.12 128 ALA A O 1
ATOM 1032 N N . VAL A 1 129 ? 3.820 10.193 12.418 1.00 90.50 129 VAL A N 1
ATOM 1033 C CA . VAL A 1 129 ? 4.169 10.955 11.209 1.00 90.50 129 VAL A CA 1
ATOM 1034 C C . VAL A 1 129 ? 2.946 11.157 10.320 1.00 90.50 129 VAL A C 1
ATOM 1036 O O . VAL A 1 129 ? 2.669 12.274 9.880 1.00 90.50 129 VAL A O 1
ATOM 1039 N N . ALA A 1 130 ? 2.157 10.101 10.116 1.00 86.75 130 ALA A N 1
ATOM 1040 C CA . ALA A 1 130 ? 0.940 10.163 9.320 1.00 86.75 130 ALA A CA 1
ATOM 1041 C C . ALA A 1 130 ? -0.258 10.750 10.089 1.00 86.75 130 ALA A C 1
ATOM 1043 O O . ALA A 1 130 ? -1.357 10.795 9.536 1.00 86.75 130 ALA A O 1
ATOM 1044 N N . LYS A 1 131 ? -0.087 11.191 11.347 1.00 87.25 131 LYS A N 1
ATOM 1045 C CA . LYS A 1 131 ? -1.130 11.779 12.211 1.00 87.25 131 LYS A CA 1
ATOM 1046 C C . LYS A 1 131 ? -2.453 11.007 12.158 1.00 87.25 131 LYS A C 1
ATOM 1048 O O . LYS A 1 131 ? -3.509 11.584 11.913 1.00 87.25 131 LYS A O 1
ATOM 1053 N N . THR A 1 132 ? -2.393 9.686 12.301 1.00 83.69 132 THR A N 1
ATOM 1054 C CA . THR A 1 132 ? -3.565 8.811 12.105 1.00 83.69 132 THR A CA 1
ATOM 1055 C C . THR A 1 132 ? -4.556 8.836 13.258 1.00 83.69 132 THR A C 1
ATOM 1057 O O . THR A 1 132 ? -5.712 8.470 13.067 1.00 83.69 132 THR A O 1
ATOM 1060 N N . GLY A 1 133 ? -4.109 9.223 14.457 1.00 85.88 133 GLY A N 1
ATOM 1061 C CA . GLY A 1 133 ? -4.876 9.024 15.689 1.00 85.88 133 GLY A CA 1
ATOM 1062 C C . GLY A 1 133 ? -5.028 7.546 16.077 1.00 85.88 133 GLY A C 1
ATOM 1063 O O . GLY A 1 133 ? -5.776 7.235 16.998 1.00 85.88 133 GLY A O 1
ATOM 1064 N N . LEU A 1 134 ? -4.332 6.633 15.387 1.00 89.69 134 LEU A N 1
ATOM 1065 C CA . LEU A 1 134 ? -4.366 5.195 15.640 1.00 89.69 134 LEU A CA 1
ATOM 1066 C C . LEU A 1 134 ? -3.139 4.751 16.434 1.00 89.69 134 LEU A C 1
ATOM 1068 O O . LEU A 1 134 ? -2.027 5.227 16.211 1.00 89.69 134 LEU A O 1
ATOM 1072 N N . SER A 1 135 ? -3.330 3.774 17.319 1.00 91.69 135 SER A N 1
ATOM 1073 C CA . SER A 1 135 ? -2.215 3.117 18.003 1.00 91.69 135 SER A CA 1
ATOM 1074 C C . SER A 1 135 ? -1.561 2.058 17.111 1.00 91.69 135 SER A C 1
ATOM 1076 O O . SER A 1 135 ? -2.202 1.509 16.212 1.00 91.69 135 SER A O 1
ATOM 1078 N N . ALA A 1 136 ? -0.313 1.688 17.414 1.00 92.00 136 ALA A N 1
ATOM 1079 C CA . ALA A 1 136 ? 0.350 0.552 16.769 1.00 92.00 136 ALA A CA 1
ATOM 1080 C C . ALA A 1 136 ? -0.476 -0.744 16.886 1.00 92.00 136 ALA A C 1
ATOM 1082 O O . ALA A 1 136 ? -0.553 -1.510 15.932 1.00 92.00 136 ALA A O 1
ATOM 1083 N N . GLN A 1 137 ? -1.184 -0.947 18.006 1.00 92.69 137 GLN A N 1
ATOM 1084 C CA . GLN A 1 137 ? -2.064 -2.104 18.198 1.00 92.69 137 GLN A CA 1
ATOM 1085 C C . GLN A 1 137 ? -3.233 -2.124 17.202 1.00 92.69 137 GLN A C 1
ATOM 1087 O O . GLN A 1 137 ? -3.619 -3.194 16.733 1.00 92.69 137 GLN A O 1
ATOM 1092 N N . ASN A 1 138 ? -3.801 -0.962 16.853 1.00 92.06 138 ASN A N 1
ATOM 1093 C CA . ASN A 1 138 ? -4.834 -0.888 15.816 1.00 92.06 138 ASN A CA 1
ATOM 1094 C C . ASN A 1 138 ? -4.278 -1.305 14.452 1.00 92.06 138 ASN A C 1
ATOM 1096 O O . ASN A 1 138 ? -4.960 -2.012 13.715 1.00 92.06 138 ASN A O 1
ATOM 1100 N N . ILE A 1 139 ? -3.041 -0.912 14.138 1.00 94.50 139 ILE A N 1
ATOM 1101 C CA . ILE A 1 139 ? -2.373 -1.308 12.894 1.00 94.50 139 ILE A CA 1
ATOM 1102 C C . ILE A 1 139 ? -2.112 -2.813 12.869 1.00 94.50 139 ILE A C 1
ATOM 1104 O O . ILE A 1 139 ? -2.456 -3.475 11.894 1.00 94.50 139 ILE A O 1
ATOM 1108 N N . THR A 1 140 ? -1.608 -3.382 13.966 1.00 93.75 140 THR A N 1
ATOM 1109 C CA . THR A 1 140 ? -1.372 -4.828 14.075 1.00 93.75 140 THR A CA 1
ATOM 1110 C C . THR A 1 140 ? -2.651 -5.639 13.854 1.00 93.75 140 THR A C 1
ATOM 1112 O O . THR A 1 140 ? -2.593 -6.711 13.260 1.00 93.75 140 THR A O 1
ATOM 1115 N N . LYS A 1 141 ? -3.830 -5.133 14.248 1.00 94.12 141 LYS A N 1
ATOM 1116 C CA . LYS A 1 141 ? -5.110 -5.801 13.942 1.00 94.12 141 LYS A CA 1
ATOM 1117 C C . LYS A 1 141 ? -5.375 -5.896 12.437 1.00 94.12 141 LYS A C 1
ATOM 1119 O O . LYS A 1 141 ? -5.823 -6.943 11.981 1.00 94.12 141 LYS A O 1
ATOM 1124 N N . TYR A 1 142 ? -5.077 -4.845 11.672 1.00 94.31 142 TYR A N 1
ATOM 1125 C CA . TYR A 1 142 ? -5.191 -4.881 10.211 1.00 94.31 142 TYR A CA 1
ATOM 1126 C C . TYR A 1 142 ? -4.191 -5.857 9.584 1.00 94.31 142 TYR A C 1
ATOM 1128 O O . TYR A 1 142 ? -4.564 -6.600 8.678 1.00 94.31 142 TYR A O 1
ATOM 1136 N N . GLU A 1 143 ? -2.952 -5.899 10.088 1.00 93.88 143 GLU A N 1
ATOM 1137 C CA . GLU A 1 143 ? -1.949 -6.865 9.623 1.00 93.88 143 GLU A CA 1
ATOM 1138 C C . GLU A 1 143 ? -2.421 -8.304 9.856 1.00 93.88 143 GLU A C 1
ATOM 1140 O O . GLU A 1 143 ? -2.451 -9.102 8.924 1.00 93.88 143 GLU A O 1
ATOM 1145 N N . LEU A 1 144 ? -2.862 -8.620 11.078 1.00 93.25 144 LEU A N 1
ATOM 1146 C CA . LEU A 1 144 ? -3.349 -9.952 11.437 1.00 93.25 144 LEU A CA 1
ATOM 1147 C C . LEU A 1 144 ? -4.589 -10.352 10.630 1.00 93.25 144 LEU A C 1
ATOM 1149 O O . LEU A 1 144 ? -4.691 -11.501 10.204 1.00 93.25 144 LEU A O 1
ATOM 1153 N N . ALA A 1 145 ? -5.507 -9.414 10.379 1.00 93.50 145 ALA A N 1
ATOM 1154 C CA . ALA A 1 145 ? -6.670 -9.662 9.531 1.00 93.50 145 ALA A CA 1
ATOM 1155 C C . ALA A 1 145 ? -6.253 -10.022 8.097 1.00 93.50 145 ALA A C 1
ATOM 1157 O O . ALA A 1 145 ? -6.783 -10.978 7.527 1.00 93.50 145 ALA A O 1
ATOM 1158 N N . LEU A 1 146 ? -5.273 -9.309 7.526 1.00 94.06 146 LEU A N 1
ATOM 1159 C CA . LEU A 1 146 ? -4.766 -9.616 6.190 1.00 94.06 146 LEU A CA 1
ATOM 1160 C C . LEU A 1 146 ? -4.028 -10.955 6.154 1.00 94.06 146 LEU A C 1
ATOM 1162 O O . LEU A 1 146 ? -4.280 -11.764 5.262 1.00 94.06 146 LEU A O 1
ATOM 1166 N N . MET A 1 147 ? -3.166 -11.218 7.137 1.00 92.94 147 MET A N 1
ATOM 1167 C CA . MET A 1 147 ? -2.465 -12.497 7.271 1.00 92.94 147 MET A CA 1
ATOM 1168 C C . MET A 1 147 ? -3.451 -13.665 7.354 1.00 92.94 147 MET A C 1
ATOM 1170 O O . MET A 1 147 ? -3.298 -14.648 6.629 1.00 92.94 147 MET A O 1
ATOM 1174 N N . GLY A 1 148 ? -4.504 -13.528 8.165 1.00 91.06 148 GLY A N 1
ATOM 1175 C CA . GLY A 1 148 ? -5.578 -14.512 8.277 1.00 91.06 148 GLY A CA 1
ATOM 1176 C C . GLY A 1 148 ? -6.322 -14.724 6.957 1.00 91.06 148 GLY A C 1
ATOM 1177 O O . GLY A 1 148 ? -6.465 -15.862 6.510 1.00 91.06 148 GLY A O 1
ATOM 1178 N N . ALA A 1 149 ? -6.723 -13.644 6.279 1.00 92.00 149 ALA A N 1
ATOM 1179 C CA . ALA A 1 149 ? -7.402 -13.718 4.983 1.00 92.00 149 ALA A CA 1
ATOM 1180 C C . ALA A 1 149 ? -6.528 -14.362 3.891 1.00 92.00 149 ALA A C 1
ATOM 1182 O O . ALA A 1 149 ? -7.019 -15.106 3.043 1.00 92.00 149 ALA A O 1
ATOM 1183 N N . MET A 1 150 ? -5.214 -14.129 3.940 1.00 88.62 150 MET A N 1
ATOM 1184 C CA . MET A 1 150 ? -4.230 -14.738 3.042 1.00 88.62 150 MET A CA 1
ATOM 1185 C C . MET A 1 150 ? -3.776 -16.134 3.493 1.00 88.62 150 MET A C 1
ATOM 1187 O O . MET A 1 150 ? -2.925 -16.728 2.833 1.00 88.62 150 MET A O 1
ATOM 1191 N N . LYS A 1 151 ? -4.327 -16.678 4.590 1.00 90.50 151 LYS A N 1
ATOM 1192 C CA . LYS A 1 151 ? -3.922 -17.964 5.189 1.00 90.50 151 LYS A CA 1
ATOM 1193 C C . LYS A 1 151 ? -2.405 -18.052 5.412 1.00 90.50 151 LYS A C 1
ATOM 1195 O O . LYS A 1 151 ? -1.793 -19.082 5.147 1.00 90.50 151 LYS A O 1
ATOM 1200 N N . ASN A 1 152 ? -1.797 -16.943 5.834 1.00 83.88 152 ASN A N 1
ATOM 1201 C CA . ASN A 1 152 ? -0.352 -16.748 5.999 1.00 83.88 152 ASN A CA 1
ATOM 1202 C C . ASN A 1 152 ? 0.498 -16.929 4.724 1.00 83.88 152 ASN A C 1
ATOM 1204 O O . ASN A 1 152 ? 1.724 -16.890 4.800 1.00 83.88 152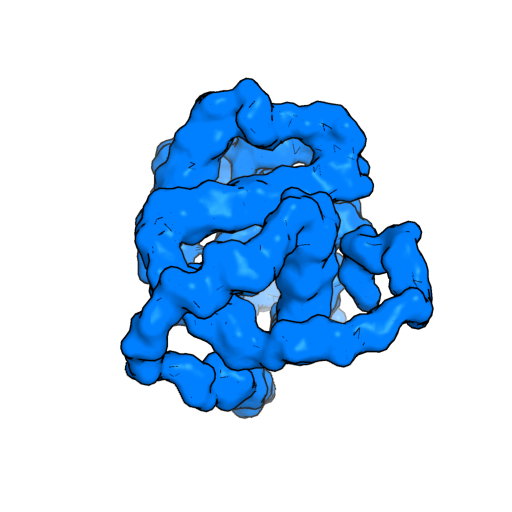 ASN A O 1
ATOM 1208 N N . ASN A 1 153 ? -0.113 -17.055 3.541 1.00 84.75 153 ASN A N 1
ATOM 1209 C CA . ASN A 1 153 ? 0.601 -17.089 2.267 1.00 84.75 153 ASN A CA 1
ATOM 1210 C C . ASN A 1 153 ? 0.864 -15.663 1.763 1.00 84.75 153 ASN A C 1
ATOM 1212 O O . ASN A 1 153 ? 0.183 -15.172 0.863 1.00 84.75 153 ASN A O 1
ATOM 1216 N N . LEU A 1 154 ? 1.816 -14.987 2.409 1.00 82.31 154 LEU A N 1
ATOM 1217 C CA . LEU A 1 154 ? 2.149 -13.584 2.149 1.00 82.31 154 LEU A CA 1
ATOM 1218 C C . LEU A 1 154 ? 3.066 -13.395 0.934 1.00 82.31 154 LEU A C 1
ATOM 1220 O O . LEU A 1 154 ? 3.104 -12.305 0.373 1.00 82.31 154 LEU A O 1
ATOM 1224 N N . THR A 1 155 ? 3.775 -14.433 0.489 1.00 81.44 155 THR A N 1
ATOM 1225 C CA . THR A 1 155 ? 4.728 -14.317 -0.621 1.00 81.44 155 THR A CA 1
ATOM 1226 C C . THR A 1 155 ? 4.036 -13.888 -1.919 1.00 81.44 155 THR A C 1
ATOM 1228 O O . THR A 1 155 ? 3.092 -14.512 -2.416 1.00 81.44 155 THR A O 1
ATOM 1231 N N . LEU A 1 156 ? 4.531 -12.802 -2.504 1.00 77.31 156 LEU A N 1
ATOM 1232 C CA . LEU A 1 156 ? 4.075 -12.248 -3.764 1.00 77.31 156 LEU A CA 1
ATOM 1233 C C . LEU A 1 156 ? 4.878 -12.904 -4.881 1.00 77.31 156 LEU A C 1
ATOM 1235 O O . LEU A 1 156 ? 6.090 -12.758 -4.968 1.00 77.31 156 LEU A O 1
ATOM 1239 N N . LYS A 1 157 ? 4.193 -13.617 -5.774 1.00 76.19 157 LYS A N 1
ATOM 1240 C CA . LYS A 1 157 ? 4.842 -14.183 -6.962 1.00 76.19 157 LYS A CA 1
ATOM 1241 C C . LYS A 1 157 ? 5.176 -13.059 -7.938 1.00 76.19 157 LYS A C 1
ATOM 1243 O O . LYS A 1 157 ? 4.257 -12.324 -8.307 1.00 76.19 157 LYS A O 1
ATOM 1248 N N . GLY A 1 158 ? 6.412 -12.996 -8.440 1.00 69.38 158 GLY A N 1
ATOM 1249 C CA . GLY A 1 158 ? 6.863 -11.947 -9.368 1.00 69.38 158 GLY A CA 1
ATOM 1250 C C . GLY A 1 158 ? 5.885 -11.699 -10.525 1.00 69.38 158 GLY A C 1
ATOM 1251 O O . GLY A 1 158 ? 5.389 -10.590 -10.690 1.00 69.38 158 GLY A O 1
ATOM 1252 N N . LYS A 1 159 ? 5.461 -12.754 -11.240 1.00 70.56 159 LYS A N 1
ATOM 1253 C CA . LYS A 1 159 ? 4.455 -12.645 -12.323 1.00 70.56 159 LYS A CA 1
ATOM 1254 C C . LYS A 1 159 ? 3.150 -11.959 -11.889 1.00 70.56 159 LYS A C 1
ATOM 1256 O O . LYS A 1 159 ? 2.574 -11.193 -12.652 1.00 70.56 159 LYS A O 1
ATOM 1261 N N . LYS A 1 160 ? 2.668 -12.226 -10.669 1.00 74.50 160 LYS A N 1
ATOM 1262 C CA . LYS A 1 160 ? 1.440 -11.609 -10.136 1.00 74.50 160 LYS A CA 1
ATOM 1263 C C . LYS A 1 160 ? 1.662 -10.153 -9.735 1.00 74.50 160 LYS A C 1
ATOM 1265 O O . LYS A 1 160 ? 0.743 -9.360 -9.894 1.00 74.50 160 LYS A O 1
ATOM 1270 N N . PHE A 1 161 ? 2.845 -9.830 -9.218 1.00 79.19 161 PHE A N 1
ATOM 1271 C CA . PHE A 1 161 ? 3.239 -8.467 -8.877 1.00 79.19 161 PHE A CA 1
ATOM 1272 C C . PHE A 1 161 ? 3.281 -7.573 -10.121 1.00 79.19 161 PHE A C 1
ATOM 1274 O O . PHE A 1 161 ? 2.622 -6.537 -10.155 1.00 79.19 161 PHE A O 1
ATOM 1281 N N . TYR A 1 162 ? 3.961 -8.009 -11.181 1.00 74.00 162 TYR A N 1
ATOM 1282 C CA . TYR A 1 162 ? 4.029 -7.229 -12.417 1.00 74.00 162 TYR A CA 1
ATOM 1283 C C . TYR A 1 162 ? 2.683 -7.123 -13.127 1.00 74.00 162 TYR A C 1
ATOM 1285 O O . TYR A 1 162 ? 2.339 -6.060 -13.631 1.00 74.00 162 TYR A O 1
ATOM 1293 N N . HIS A 1 163 ? 1.891 -8.198 -13.123 1.00 76.06 163 HIS A N 1
ATOM 1294 C CA . HIS A 1 163 ? 0.537 -8.152 -13.665 1.00 76.06 163 HIS A CA 1
ATOM 1295 C C . HIS A 1 163 ? -0.354 -7.161 -12.899 1.00 76.06 163 HIS A C 1
ATOM 1297 O O . HIS A 1 163 ? -1.078 -6.388 -13.518 1.00 76.06 163 HIS A O 1
ATOM 1303 N N . PHE A 1 164 ? -0.265 -7.129 -11.564 1.00 83.00 164 PHE A N 1
ATOM 1304 C CA . PHE A 1 164 ? -0.929 -6.113 -10.742 1.00 83.00 164 PHE A CA 1
ATOM 1305 C C . PHE A 1 164 ? -0.505 -4.696 -11.143 1.00 83.00 164 PHE A C 1
ATOM 1307 O O . PHE A 1 164 ? -1.361 -3.848 -11.385 1.00 83.00 164 PHE A O 1
ATOM 1314 N N . LEU A 1 165 ? 0.803 -4.453 -11.244 1.00 79.00 165 LEU A N 1
ATOM 1315 C CA . LEU A 1 165 ? 1.341 -3.135 -11.563 1.00 79.00 165 LEU A CA 1
ATOM 1316 C C . LEU A 1 165 ? 0.906 -2.668 -12.957 1.00 79.00 165 LEU A C 1
ATOM 1318 O O . LEU A 1 165 ? 0.452 -1.538 -13.109 1.00 79.00 165 LEU A O 1
ATOM 1322 N N . TYR A 1 166 ? 0.968 -3.558 -13.949 1.00 76.25 166 TYR A N 1
ATOM 1323 C CA . TYR A 1 166 ? 0.469 -3.305 -15.297 1.00 76.25 166 TYR A CA 1
ATOM 1324 C C . TYR A 1 166 ? -1.011 -2.901 -15.284 1.00 76.25 166 TYR A C 1
ATOM 1326 O O . TYR A 1 166 ? -1.373 -1.870 -15.850 1.00 76.25 166 TYR A O 1
ATOM 1334 N N . LEU A 1 167 ? -1.864 -3.673 -14.598 1.00 74.88 167 LEU A N 1
ATOM 1335 C CA . LEU A 1 167 ? -3.291 -3.361 -14.499 1.00 74.88 167 LEU A CA 1
ATOM 1336 C C . LEU A 1 167 ? -3.530 -2.016 -13.811 1.00 74.88 167 LEU A C 1
ATOM 1338 O O . LEU A 1 167 ? -4.382 -1.250 -14.255 1.00 74.88 167 LEU A O 1
ATOM 1342 N N . ALA A 1 168 ? -2.784 -1.707 -12.752 1.00 76.06 168 ALA A N 1
ATOM 1343 C CA . ALA A 1 168 ? -2.937 -0.452 -12.034 1.00 76.06 168 ALA A CA 1
ATOM 1344 C C . ALA A 1 168 ? -2.521 0.762 -12.884 1.00 76.06 168 ALA A C 1
ATOM 1346 O O . ALA A 1 168 ? -3.243 1.754 -12.919 1.00 76.06 168 ALA A O 1
ATOM 1347 N N . ILE A 1 169 ? -1.417 0.659 -13.629 1.00 71.12 169 ILE A N 1
ATOM 1348 C CA . ILE A 1 169 ? -0.944 1.698 -14.557 1.00 71.12 169 ILE A CA 1
ATOM 1349 C C . ILE A 1 169 ? -1.932 1.899 -15.711 1.00 71.12 169 ILE A C 1
ATOM 1351 O O . ILE A 1 169 ? -2.273 3.038 -16.031 1.00 71.12 169 ILE A O 1
ATOM 1355 N N . LYS A 1 170 ? -2.445 0.805 -16.293 1.00 69.88 170 LYS A N 1
ATOM 1356 C CA . LYS A 1 170 ? -3.473 0.857 -17.344 1.00 69.88 170 LYS A CA 1
ATOM 1357 C C . LYS A 1 170 ? -4.724 1.589 -16.851 1.00 69.88 170 LYS A C 1
ATOM 1359 O O . LYS A 1 170 ? -5.211 2.484 -17.528 1.00 69.88 170 LYS A O 1
ATOM 1364 N N . ASN A 1 171 ? -5.212 1.258 -15.653 1.00 65.00 171 ASN A N 1
ATOM 1365 C CA . ASN A 1 171 ? -6.384 1.913 -15.059 1.00 65.00 171 ASN A CA 1
ATOM 1366 C C . ASN A 1 171 ? -6.117 3.366 -14.624 1.00 65.00 171 ASN A C 1
ATOM 1368 O O . ASN A 1 171 ? -7.054 4.155 -14.525 1.00 65.00 171 ASN A O 1
ATOM 1372 N N . ALA A 1 172 ? -4.858 3.739 -14.390 1.00 62.84 172 ALA A N 1
ATOM 1373 C CA . ALA A 1 172 ? -4.464 5.117 -14.117 1.00 62.84 172 ALA A CA 1
ATOM 1374 C C . ALA A 1 172 ? -4.459 6.007 -15.376 1.00 62.84 172 ALA A C 1
ATOM 1376 O O . ALA A 1 172 ? -4.260 7.214 -15.251 1.00 62.84 172 ALA A O 1
ATOM 1377 N N . ASN A 1 173 ? -4.655 5.435 -16.576 1.00 57.66 173 ASN A N 1
ATOM 1378 C CA . ASN A 1 173 ? -4.455 6.104 -17.868 1.00 57.66 173 ASN A CA 1
ATOM 1379 C C . ASN A 1 173 ? -3.075 6.784 -17.976 1.00 57.66 173 ASN A C 1
ATOM 1381 O O . ASN A 1 173 ? -2.934 7.836 -18.597 1.00 57.66 173 ASN A O 1
ATOM 1385 N N . LEU A 1 174 ? -2.053 6.198 -17.345 1.00 54.16 174 LEU A N 1
ATOM 1386 C CA . LEU A 1 174 ? -0.682 6.688 -17.441 1.00 54.16 174 LEU A CA 1
ATOM 1387 C C . LEU A 1 174 ? -0.067 6.196 -18.757 1.00 54.16 174 LEU A C 1
ATOM 1389 O O . LEU A 1 174 ? 0.021 4.990 -18.996 1.00 54.16 174 LEU A O 1
ATOM 1393 N N . ASN A 1 175 ? 0.388 7.121 -19.603 1.00 46.03 175 ASN A N 1
ATOM 1394 C CA . ASN A 1 175 ? 1.095 6.790 -20.838 1.00 46.03 175 ASN A CA 1
ATOM 1395 C C . ASN A 1 175 ? 2.488 6.223 -20.511 1.00 46.03 175 ASN A C 1
ATOM 1397 O O . ASN A 1 175 ? 3.436 6.961 -20.255 1.00 46.03 175 ASN A O 1
ATOM 1401 N N . VAL A 1 176 ? 2.638 4.895 -20.548 1.00 45.06 176 VAL A N 1
ATOM 1402 C CA . VAL A 1 176 ? 3.920 4.206 -20.284 1.00 45.06 176 VAL A CA 1
ATOM 1403 C C . VAL A 1 176 ? 5.085 4.649 -21.194 1.00 45.06 176 VAL A C 1
ATOM 1405 O O . VAL A 1 176 ? 6.209 4.747 -20.698 1.00 45.06 176 VAL A O 1
ATOM 1408 N N . PRO A 1 177 ? 4.878 4.995 -22.481 1.00 39.97 177 PRO A N 1
ATOM 1409 C CA . PRO A 1 177 ? 5.958 5.506 -23.328 1.00 39.97 177 PRO A CA 1
ATOM 1410 C C . PRO A 1 177 ? 6.544 6.847 -22.853 1.00 39.97 177 PRO A C 1
ATOM 1412 O O . PRO A 1 177 ? 7.741 7.073 -23.008 1.00 39.97 177 PRO A O 1
ATOM 1415 N N . GLU A 1 178 ? 5.750 7.710 -22.212 1.00 36.03 178 GLU A N 1
ATOM 1416 C CA . GLU A 1 178 ? 6.208 9.014 -21.690 1.00 36.03 178 GLU A CA 1
ATOM 1417 C C . GLU A 1 178 ? 7.066 8.873 -20.424 1.00 36.03 178 GLU A C 1
ATOM 1419 O O . GLU A 1 178 ? 7.861 9.749 -20.094 1.00 36.03 178 GLU A O 1
ATOM 1424 N N . LEU A 1 179 ? 6.943 7.735 -19.745 1.00 40.03 179 LEU A N 1
ATOM 1425 C CA . LEU A 1 179 ? 7.668 7.385 -18.530 1.00 40.03 179 LEU A CA 1
ATOM 1426 C C . LEU A 1 179 ? 9.064 6.790 -18.838 1.00 40.03 179 LEU A C 1
ATOM 1428 O O . LEU A 1 179 ? 9.994 6.929 -18.051 1.00 40.03 179 LEU A O 1
ATOM 1432 N N . SER A 1 180 ? 9.247 6.191 -20.019 1.00 36.16 180 SER A N 1
ATOM 1433 C CA . SER A 1 180 ? 10.471 5.476 -20.437 1.00 36.16 180 SER A CA 1
ATOM 1434 C C . SER A 1 180 ? 11.645 6.341 -20.947 1.00 36.16 180 SER A C 1
ATOM 1436 O O . SER A 1 180 ? 12.639 5.813 -21.447 1.00 36.16 180 SER A O 1
ATOM 1438 N N . LEU A 1 181 ? 11.590 7.670 -20.804 1.00 35.00 181 LEU A N 1
ATOM 1439 C CA . LEU A 1 181 ? 12.652 8.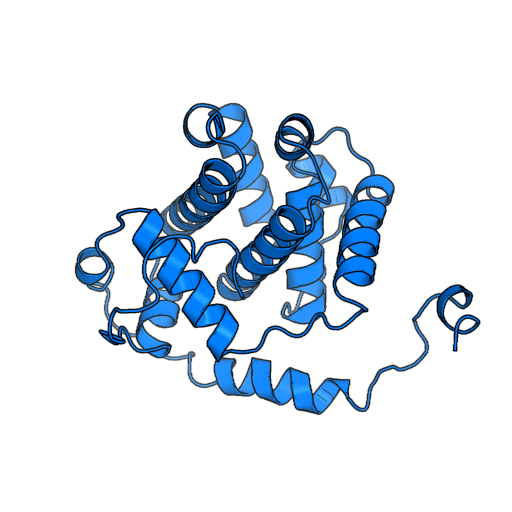588 -21.244 1.00 35.00 181 LEU A CA 1
ATOM 1440 C C . LEU A 1 181 ? 13.566 9.015 -20.083 1.00 35.00 181 LEU A C 1
ATOM 1442 O O . LEU A 1 181 ? 13.639 10.185 -19.722 1.00 35.00 181 LEU A O 1
ATOM 1446 N N . GLY A 1 182 ? 14.317 8.068 -19.518 1.00 32.19 182 GLY A N 1
ATOM 1447 C CA . GLY A 1 182 ? 15.326 8.350 -18.491 1.00 32.19 182 GLY A CA 1
ATOM 1448 C C . GLY A 1 182 ? 16.407 7.273 -18.457 1.00 32.19 182 GLY A C 1
ATOM 1449 O O . GLY A 1 182 ? 16.140 6.124 -18.136 1.00 32.19 182 GLY A O 1
ATOM 1450 N N . LYS A 1 183 ? 17.629 7.633 -18.856 1.00 33.66 183 LYS A N 1
ATOM 1451 C CA . LYS A 1 183 ? 18.757 6.730 -19.129 1.00 33.66 183 LYS A CA 1
ATOM 1452 C C . LYS A 1 183 ? 19.239 5.926 -17.905 1.00 33.66 183 LYS A C 1
ATOM 1454 O O . LYS A 1 183 ? 19.510 6.491 -16.855 1.00 33.66 183 LYS A O 1
ATOM 1459 N N . VAL A 1 184 ? 19.435 4.630 -18.162 1.00 31.00 184 VAL A N 1
ATOM 1460 C CA . VAL A 1 184 ? 20.195 3.565 -17.470 1.00 31.00 184 VAL A CA 1
ATOM 1461 C C . VAL A 1 184 ? 21.098 3.970 -16.289 1.00 31.00 184 VAL A C 1
ATOM 1463 O O . VAL A 1 184 ? 22.065 4.711 -16.463 1.00 31.00 184 VAL A O 1
ATOM 1466 N N . SER A 1 185 ? 20.914 3.280 -15.155 1.00 27.94 185 SER A N 1
ATOM 1467 C CA . SER A 1 185 ? 22.006 2.820 -14.280 1.00 27.94 185 SER A CA 1
ATOM 1468 C C . SER A 1 185 ? 21.657 1.465 -13.636 1.00 27.94 185 SER A C 1
ATOM 1470 O O . SER A 1 185 ? 20.497 1.160 -13.383 1.00 27.94 185 SER A O 1
ATOM 1472 N N . LEU A 1 186 ? 22.671 0.616 -13.449 1.00 31.59 186 LEU A N 1
ATOM 1473 C CA . LEU A 1 186 ? 22.591 -0.797 -13.065 1.00 31.59 186 LEU A CA 1
ATOM 1474 C C . LEU A 1 186 ? 22.391 -1.007 -11.554 1.00 31.59 186 LEU A C 1
ATOM 1476 O O . LEU A 1 186 ? 23.287 -0.651 -10.790 1.00 31.59 186 LEU A O 1
ATOM 1480 N N . LYS A 1 187 ? 21.312 -1.711 -11.159 1.00 35.88 187 LYS A N 1
ATOM 1481 C CA . LYS A 1 187 ? 21.258 -2.651 -10.003 1.00 35.88 187 LYS A CA 1
ATOM 1482 C C . LYS A 1 187 ? 19.983 -3.527 -9.950 1.00 35.88 187 LYS A C 1
ATOM 1484 O O . LYS A 1 187 ? 19.481 -3.871 -8.891 1.00 35.88 187 LYS A O 1
ATOM 1489 N N . LEU A 1 188 ? 19.462 -3.929 -11.113 1.00 35.56 188 LEU A N 1
ATOM 1490 C CA . LEU A 1 188 ? 18.143 -4.574 -11.255 1.00 35.56 188 LEU A CA 1
ATOM 1491 C C . LEU A 1 188 ? 18.139 -6.090 -11.494 1.00 35.56 188 LEU A C 1
ATOM 1493 O O . LEU A 1 188 ? 17.080 -6.699 -11.649 1.00 35.56 188 LEU A O 1
ATOM 1497 N N . LEU A 1 189 ? 19.314 -6.717 -11.515 1.00 31.53 189 LEU A N 1
ATOM 1498 C CA . LEU A 1 189 ? 19.432 -8.158 -11.747 1.00 31.53 189 LEU A CA 1
ATOM 1499 C C . LEU A 1 189 ? 19.044 -9.010 -10.534 1.00 31.53 189 LEU A C 1
ATOM 1501 O O . LEU A 1 189 ? 18.782 -10.199 -10.698 1.00 31.53 189 LEU A O 1
ATOM 1505 N N . ASP A 1 190 ? 18.896 -8.403 -9.358 1.00 41.88 190 ASP A N 1
ATOM 1506 C CA . ASP A 1 190 ? 18.677 -9.158 -8.135 1.00 41.88 190 ASP A CA 1
ATOM 1507 C C . ASP A 1 190 ? 17.220 -9.248 -7.693 1.00 41.88 190 ASP A C 1
ATOM 1509 O O . ASP A 1 190 ? 16.983 -9.966 -6.750 1.00 41.88 190 ASP A O 1
ATOM 1513 N N . MET A 1 191 ? 16.212 -8.635 -8.330 1.00 39.78 191 MET A N 1
ATOM 1514 C CA . MET A 1 191 ? 14.857 -8.622 -7.734 1.00 39.78 191 MET A CA 1
ATOM 1515 C C . MET A 1 191 ? 13.987 -9.850 -8.046 1.00 39.78 191 MET A C 1
ATOM 1517 O O . MET A 1 191 ? 13.259 -10.329 -7.179 1.00 39.78 191 MET A O 1
ATOM 1521 N N . VAL A 1 192 ? 14.072 -10.401 -9.265 1.00 39.22 192 VAL A N 1
ATOM 1522 C CA . VAL A 1 192 ? 13.487 -11.726 -9.567 1.00 39.22 192 VAL A CA 1
ATOM 1523 C C . VAL A 1 192 ? 14.230 -12.775 -8.752 1.00 39.22 192 VAL A C 1
ATOM 1525 O O . VAL A 1 192 ? 13.599 -13.569 -8.069 1.00 39.22 192 VAL A O 1
ATOM 1528 N N . ALA A 1 193 ? 15.562 -12.677 -8.703 1.00 39.56 193 ALA A N 1
ATOM 1529 C CA . ALA A 1 193 ? 16.367 -13.492 -7.815 1.00 39.56 193 ALA A CA 1
ATOM 1530 C C . ALA A 1 193 ? 16.025 -13.249 -6.337 1.00 39.56 193 ALA A C 1
ATOM 1532 O O . ALA A 1 193 ? 16.026 -14.212 -5.607 1.00 39.56 193 ALA A O 1
ATOM 1533 N N . PHE A 1 194 ? 15.676 -12.049 -5.868 1.00 36.53 194 PHE A N 1
ATOM 1534 C CA . PHE A 1 194 ? 15.387 -11.711 -4.463 1.00 36.53 194 PHE A CA 1
ATOM 1535 C C . PHE A 1 194 ? 13.997 -12.169 -4.047 1.00 36.53 194 PHE A C 1
ATOM 1537 O O . PHE A 1 194 ? 13.856 -12.735 -2.975 1.00 36.53 194 PHE A O 1
ATOM 1544 N N . ILE A 1 195 ? 12.979 -11.995 -4.892 1.00 38.59 195 ILE A N 1
ATOM 1545 C CA . ILE A 1 195 ? 11.633 -12.527 -4.643 1.00 38.59 195 ILE A CA 1
ATOM 1546 C C . ILE A 1 195 ? 11.660 -14.060 -4.717 1.00 38.59 195 ILE A C 1
ATOM 1548 O O . ILE A 1 195 ? 11.131 -14.715 -3.820 1.00 38.59 195 ILE A O 1
ATOM 1552 N N . ASP A 1 196 ? 12.343 -14.635 -5.711 1.00 38.16 196 ASP A N 1
ATOM 1553 C CA . ASP A 1 196 ? 12.443 -16.090 -5.874 1.00 38.16 196 ASP A CA 1
ATOM 1554 C C . ASP A 1 196 ? 13.441 -16.728 -4.871 1.00 38.16 196 ASP A C 1
ATOM 1556 O O . ASP A 1 196 ? 13.259 -17.872 -4.463 1.00 38.16 196 ASP A O 1
ATOM 1560 N N . THR A 1 197 ? 14.466 -16.010 -4.380 1.00 36.28 197 THR A N 1
ATOM 1561 C CA . THR A 1 197 ? 15.361 -16.480 -3.291 1.00 36.28 197 THR A CA 1
ATOM 1562 C C . THR A 1 197 ? 14.850 -16.151 -1.896 1.00 36.28 197 THR A C 1
ATOM 1564 O O . THR A 1 197 ? 15.238 -16.845 -0.960 1.00 36.28 197 THR A O 1
ATOM 1567 N N . ALA A 1 198 ? 13.967 -15.169 -1.708 1.00 35.72 198 ALA A N 1
ATOM 1568 C CA . ALA A 1 198 ? 13.196 -15.023 -0.473 1.00 35.72 198 ALA A CA 1
ATOM 1569 C C . ALA A 1 198 ? 12.225 -16.203 -0.309 1.00 35.72 198 ALA A C 1
ATOM 1571 O O . ALA A 1 198 ? 12.063 -16.691 0.812 1.00 35.72 198 ALA A O 1
ATOM 1572 N N . ASP A 1 199 ? 11.671 -16.711 -1.420 1.00 33.81 199 ASP A N 1
ATOM 1573 C CA . ASP A 1 199 ? 10.941 -17.987 -1.482 1.00 33.81 199 ASP A CA 1
ATOM 1574 C C . ASP A 1 199 ? 11.845 -19.148 -1.012 1.00 33.81 199 ASP A C 1
ATOM 1576 O O . ASP A 1 199 ? 11.459 -19.942 -0.155 1.00 33.81 199 ASP A O 1
ATOM 1580 N N . ALA A 1 200 ? 13.104 -19.184 -1.469 1.00 33.44 200 ALA A N 1
ATOM 1581 C CA . ALA A 1 200 ? 14.061 -20.236 -1.106 1.00 33.44 200 ALA A CA 1
ATOM 1582 C C . ALA A 1 200 ? 14.645 -20.121 0.322 1.00 33.44 200 ALA A C 1
ATOM 1584 O O . ALA A 1 200 ? 14.871 -21.136 0.972 1.00 33.44 200 ALA A O 1
ATOM 1585 N N . LYS A 1 201 ? 14.893 -18.911 0.845 1.00 36.97 201 LYS A N 1
ATOM 1586 C CA . LYS A 1 201 ? 15.553 -18.693 2.151 1.00 36.97 201 LYS A CA 1
ATOM 1587 C C . LYS A 1 201 ? 14.606 -18.765 3.353 1.00 36.97 201 LYS A C 1
ATOM 1589 O O . LYS A 1 201 ? 15.085 -18.946 4.470 1.00 36.97 201 LYS A O 1
ATOM 1594 N N . ARG A 1 202 ? 13.286 -18.599 3.174 1.00 37.16 202 ARG A N 1
ATOM 1595 C CA . ARG A 1 202 ? 12.309 -18.626 4.288 1.00 37.16 202 ARG A CA 1
ATOM 1596 C C . ARG A 1 202 ? 11.488 -19.912 4.397 1.00 37.16 202 ARG A C 1
ATOM 1598 O O . ARG A 1 202 ? 10.898 -20.117 5.456 1.00 37.16 202 ARG A O 1
ATOM 1605 N N . CYS A 1 203 ? 11.514 -20.802 3.401 1.00 33.53 203 CYS A N 1
ATOM 1606 C CA . CYS A 1 203 ? 10.995 -22.166 3.571 1.00 33.53 203 CYS A CA 1
ATOM 1607 C C . CYS A 1 203 ? 11.729 -22.943 4.683 1.00 33.53 203 CYS A C 1
ATOM 1609 O O . CYS A 1 203 ? 11.097 -23.756 5.351 1.00 33.53 203 CYS A O 1
ATOM 1611 N N . ASP A 1 204 ? 12.991 -22.605 4.968 1.00 32.88 204 ASP A N 1
ATOM 1612 C CA . ASP A 1 204 ? 13.793 -23.252 6.018 1.00 32.88 204 ASP A CA 1
ATOM 1613 C C . ASP A 1 204 ? 13.869 -22.463 7.342 1.00 32.88 204 ASP A C 1
ATOM 1615 O O . ASP A 1 204 ? 14.442 -22.940 8.320 1.00 32.88 204 ASP A O 1
ATOM 1619 N N . ALA A 1 205 ? 13.278 -21.262 7.422 1.00 37.03 205 ALA A N 1
ATOM 1620 C CA . ALA A 1 205 ? 13.466 -20.345 8.554 1.00 37.03 205 ALA A CA 1
ATOM 1621 C C . ALA A 1 205 ? 12.162 -19.812 9.175 1.00 37.03 205 ALA A C 1
ATOM 1623 O O . ALA A 1 205 ? 12.120 -18.689 9.682 1.00 37.03 205 ALA A O 1
ATOM 1624 N N . LEU A 1 206 ? 11.108 -20.633 9.241 1.00 34.03 206 LEU A N 1
ATOM 1625 C CA . LEU A 1 206 ? 10.031 -20.449 10.228 1.00 34.03 206 LEU A CA 1
ATOM 1626 C C . LEU A 1 206 ?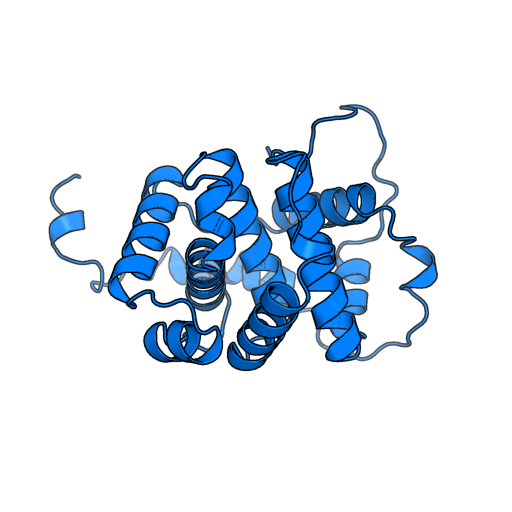 10.531 -20.859 11.628 1.00 34.03 206 LEU A C 1
ATOM 1628 O O . LEU A 1 206 ? 10.051 -21.800 12.256 1.00 34.03 206 LEU A O 1
ATOM 1632 N N . SER A 1 207 ? 11.542 -20.140 12.112 1.00 34.56 207 SER A N 1
ATOM 1633 C CA . SER A 1 207 ? 12.132 -20.308 13.435 1.00 34.56 207 SER A CA 1
ATOM 1634 C C . SER A 1 207 ? 11.378 -19.454 14.459 1.00 34.56 207 SER A C 1
ATOM 1636 O O . SER A 1 207 ? 11.514 -18.237 14.487 1.00 34.56 207 SER A O 1
ATOM 1638 N N . ASN A 1 208 ? 10.603 -20.140 15.302 1.00 39.75 208 ASN A N 1
ATOM 1639 C CA . ASN A 1 208 ? 10.297 -19.866 16.717 1.00 39.75 208 ASN A CA 1
ATOM 1640 C C . ASN A 1 208 ? 9.723 -18.512 17.202 1.00 39.75 208 ASN A C 1
ATOM 1642 O O . ASN A 1 208 ? 9.267 -18.492 18.342 1.00 39.75 208 ASN A O 1
ATOM 1646 N N . ASP A 1 209 ? 9.611 -17.459 16.390 1.00 40.78 209 ASP A N 1
ATOM 1647 C CA . ASP A 1 209 ? 9.111 -16.140 16.847 1.00 40.78 209 ASP A CA 1
ATOM 1648 C C . ASP A 1 209 ? 7.630 -15.858 16.518 1.00 40.78 209 ASP A C 1
ATOM 1650 O O . ASP A 1 209 ? 7.146 -14.729 16.630 1.00 40.78 209 ASP A O 1
ATOM 1654 N N . LEU A 1 210 ? 6.865 -16.885 16.138 1.00 34.50 210 LEU A N 1
ATOM 1655 C CA . LEU A 1 210 ? 5.406 -16.778 16.099 1.00 34.50 210 LEU A CA 1
ATOM 1656 C C . LEU A 1 210 ? 4.846 -16.868 17.530 1.00 34.50 210 LEU A C 1
ATOM 1658 O O . LEU A 1 210 ? 5.224 -17.782 18.269 1.00 34.50 210 LEU A O 1
ATOM 1662 N N . PRO A 1 211 ? 3.916 -15.978 17.931 1.00 35.66 211 PRO A N 1
ATOM 1663 C CA . PRO A 1 211 ? 3.238 -16.081 19.217 1.00 35.66 211 PRO A CA 1
ATOM 1664 C C . PRO A 1 211 ? 2.648 -17.483 19.403 1.00 35.66 211 PRO A C 1
ATOM 1666 O O . PRO A 1 211 ? 1.997 -18.007 18.500 1.00 35.66 211 PRO A O 1
ATOM 1669 N N . ILE A 1 212 ? 2.836 -18.068 20.590 1.00 43.28 212 ILE A N 1
ATOM 1670 C CA . ILE A 1 212 ? 2.416 -19.438 20.957 1.00 43.28 212 ILE A CA 1
ATOM 1671 C C . ILE A 1 212 ? 0.941 -19.720 20.601 1.00 43.28 212 ILE A C 1
ATOM 1673 O O . ILE A 1 212 ? 0.590 -20.854 20.288 1.00 43.28 212 ILE A O 1
ATOM 1677 N N . ALA A 1 213 ? 0.091 -18.690 20.542 1.00 35.75 213 ALA A N 1
ATOM 1678 C CA . ALA A 1 213 ? -1.305 -18.794 20.119 1.00 35.75 213 ALA A CA 1
ATOM 1679 C C . ALA A 1 213 ? -1.507 -19.359 18.694 1.00 35.75 213 ALA A C 1
ATOM 1681 O O . ALA A 1 213 ? -2.566 -19.909 18.412 1.00 35.75 213 ALA A O 1
ATOM 1682 N N . VAL A 1 214 ? -0.505 -19.268 17.811 1.00 33.75 214 VAL A N 1
ATOM 1683 C CA . VAL A 1 214 ? -0.567 -19.821 16.445 1.00 33.75 214 VAL A CA 1
ATOM 1684 C C . VAL A 1 214 ? -0.184 -21.310 16.408 1.00 33.75 214 VAL A C 1
ATOM 1686 O O . VAL A 1 214 ? -0.554 -22.009 15.471 1.00 33.75 214 VAL A O 1
ATOM 1689 N N . ARG A 1 215 ? 0.499 -21.839 17.436 1.00 32.25 215 ARG A N 1
ATOM 1690 C CA . ARG A 1 215 ? 0.925 -23.254 17.479 1.00 32.25 215 ARG A CA 1
ATOM 1691 C C . ARG A 1 215 ? -0.200 -24.241 17.791 1.00 32.25 215 ARG A C 1
ATOM 1693 O O . ARG A 1 215 ? -0.073 -25.404 17.441 1.00 32.25 215 ARG A O 1
ATOM 1700 N N . ASN A 1 216 ? -1.294 -23.793 18.405 1.00 29.88 216 ASN A N 1
ATOM 1701 C CA . ASN A 1 216 ? -2.354 -24.683 18.897 1.00 29.88 216 ASN A CA 1
ATOM 1702 C C . ASN A 1 216 ? -3.565 -24.815 17.950 1.00 29.88 216 ASN A C 1
ATOM 1704 O O . ASN A 1 216 ? -4.640 -25.203 18.396 1.00 29.88 216 ASN A O 1
ATOM 1708 N N . ILE A 1 217 ? -3.417 -24.475 16.663 1.00 40.34 217 ILE A N 1
ATOM 1709 C CA . ILE A 1 217 ? -4.465 -24.661 15.632 1.00 40.34 217 ILE A CA 1
ATOM 1710 C C . ILE A 1 217 ? -3.959 -25.564 14.483 1.00 40.34 217 ILE A C 1
ATOM 1712 O O . ILE A 1 217 ? -4.525 -25.570 13.394 1.00 40.34 217 ILE A O 1
ATOM 1716 N N . MET A 1 218 ? -2.879 -26.320 14.705 1.00 29.38 218 MET A N 1
ATOM 1717 C CA . MET A 1 218 ? -2.475 -27.415 13.812 1.00 29.38 218 MET A CA 1
ATOM 1718 C C . MET A 1 218 ? -3.037 -28.743 14.300 1.00 29.38 218 MET A C 1
ATOM 1720 O O . MET A 1 218 ? -2.978 -28.978 15.527 1.00 29.38 218 MET A O 1
#

Sequence (218 aa):
MSYLSFIDDDAHSDAISHYDFLQLIDGMSEKEFENFFICILDVLLRVKYQHSRLLTDEGLIKRLRLLIASCKEERVVLIASLMYYERMLAYQLFSETTYYTLGPMIAALALGCKMYGEGRLHLGDACAVAKTGLSAQNITKYELALMGAMKNNLTLKGKKFYHFLYLAIKNANLNVPELSLGKVSLKLLDMVAFIDTADAKRCDALSNDLPIAVRNIM

InterPro domains:
  IPR036915 Cyclin-like superfamily [SSF47954] (25-155)

Foldseek 3Di:
DQLLPPDDPDDDCPDPDLLLVLCLLVQDDLVRLLVVLLLLLQLLCCSLPVPDCSVVDPLQSQLSSLLVVQLPWPSVLLLQLVVLLSLCSVVVVDDSVPVSLVLLSLLSSQLSCVLQTPDGPDQQVSCVSSVNPDDSVSSVVSNVVSCVSCVVPSQDQSVNSVVSVVSSCVSSVPDSVVSSPGDDDDDPPCDNVRSVVSVVPCVPPPPDPDPCVVVPPD

Organism: Giardia intestinalis (strain ATCC 50581 / GS clone H7) (NCBI:txid598745)

pLDDT: mean 71.47, std 21.88, range [27.94, 96.62]

Radius of gyration: 17.28 Å; chains: 1; bounding box: 39×45×46 Å